Protein AF-0000000079754358 (afdb_homodimer)

Sequence (304 aa):
MTSKAKASPSFFKVLVPGFYSKLSMPPLFWKTFEHLLAESALLQIKSGETWSVKIERIGEQYFFTDGWPKFVKDHGLKMGEFLVFWLVLGKNNSTTIFEVAMYGTTGCDKDLNPSAPIHDPRHFLPQLVDQPNPEINRNPLTQPSKSAVQGNMTSKAKASPSFFKVLVPGFYSKLSMPPLFWKTFEHLLAESALLQIKSGETWSVKIERIGEQYFFTDGWPKFVKDHGLKMGEFLVFWLVLGKNNSTTIFEVAMYGTTGCDKDLNPSAPIHDPRHFLPQLVDQPNPEINRNPLTQPSKSAVQGN

Solvent-accessible surface area (backbone atoms only — not comparable to full-atom values): 17602 Å² total; per-residue (Å²): 127,78,70,67,68,73,74,57,59,40,37,51,46,68,36,47,95,67,44,65,62,34,41,75,52,43,64,68,53,44,74,59,44,49,91,61,50,42,63,38,33,35,44,25,38,84,88,63,56,70,44,60,25,32,49,43,75,59,87,92,40,42,24,37,30,58,45,36,39,54,52,37,58,77,65,65,67,53,80,61,21,36,37,37,38,29,45,54,72,51,87,62,68,73,58,25,33,29,42,42,47,54,25,33,82,67,27,29,42,56,79,67,53,76,84,49,73,72,66,54,62,77,68,54,27,65,74,68,64,70,60,67,67,70,70,69,70,66,66,72,70,73,68,74,77,72,77,72,73,72,73,126,128,76,68,69,69,70,74,57,59,42,36,53,46,70,34,47,94,68,44,66,62,33,40,74,54,43,64,67,53,46,73,60,42,49,88,61,51,43,64,37,32,33,44,24,39,84,89,64,55,72,44,60,25,31,48,44,76,59,88,92,39,40,26,37,30,59,45,36,38,56,52,38,59,76,65,63,66,52,79,60,19,37,38,37,38,28,44,54,72,51,85,63,68,74,58,24,34,28,42,43,50,52,24,32,81,66,28,28,44,55,81,68,53,75,83,49,74,74,66,55,64,74,71,55,28,66,74,67,65,70,61,67,68,70,70,70,69,68,64,72,69,72,69,75,72,74,72,73,73,70,75,124

Secondary structure (DSSP, 8-state):
---------EEEEE--TTTTT-EEPPHHHHHHHGGG--SEEEEE-TTS-EEEEEEEEETTEEEE-TTHHHHHHHHT--TT-EEEEEEE--S-TTSEEEEEEEE-TTSBBTT--TTS----TTTTS---------------------------/---------EEEEE--TTTTT-EEPPHHHHHHHGGG--SEEEEE-TTS-EEEEEEEEETTEEEE-TTHHHHHHHHT--TT-EEEEEEE--S-TTSEEEEEEEE-TTSBBTT--TTS----TTTSS---------------------------

Structure (mmCIF, N/CA/C/O backbone):
data_AF-0000000079754358-model_v1
#
loop_
_entity.id
_entity.type
_entity.pdbx_description
1 polymer 'TF-B3 domain-containing protein'
#
loop_
_atom_site.group_PDB
_atom_site.id
_atom_site.type_symbol
_atom_site.label_atom_id
_atom_site.label_alt_id
_atom_site.label_comp_id
_atom_site.label_asym_id
_atom_site.label_entity_id
_atom_site.label_seq_id
_atom_site.pdbx_PDB_ins_code
_atom_site.Cartn_x
_atom_site.Cartn_y
_atom_site.Cartn_z
_atom_site.occupancy
_atom_site.B_iso_or_equiv
_atom_site.auth_seq_id
_atom_site.auth_comp_id
_atom_site.auth_asym_id
_atom_site.auth_atom_id
_atom_site.pdbx_PDB_model_num
ATOM 1 N N . MET A 1 1 ? 22.781 13.32 -5.484 1 21.34 1 MET A N 1
ATOM 2 C CA . MET A 1 1 ? 21.953 12.57 -6.426 1 21.34 1 MET A CA 1
ATOM 3 C C . MET A 1 1 ? 21.188 11.461 -5.711 1 21.34 1 MET A C 1
ATOM 5 O O . MET A 1 1 ? 21.766 10.453 -5.312 1 21.34 1 MET A O 1
ATOM 9 N N . THR A 1 2 ? 20.484 11.758 -4.75 1 27.61 2 THR A N 1
ATOM 10 C CA . THR A 1 2 ? 19.766 10.812 -3.912 1 27.61 2 THR A CA 1
ATOM 11 C C . THR A 1 2 ? 19.047 9.766 -4.77 1 27.61 2 THR A C 1
ATOM 13 O O . THR A 1 2 ? 18.328 10.109 -5.711 1 27.61 2 THR A O 1
ATOM 16 N N . SER A 1 3 ? 19.828 8.781 -5.199 1 30.59 3 SER A N 1
ATOM 17 C CA . SER A 1 3 ? 19.375 7.695 -6.062 1 30.59 3 SER A CA 1
ATOM 18 C C . SER A 1 3 ? 17.875 7.453 -5.914 1 30.59 3 SER A C 1
ATOM 20 O O . SER A 1 3 ? 17.375 7.32 -4.797 1 30.59 3 SER A O 1
ATOM 22 N N . LYS A 1 4 ? 17.172 8.156 -6.66 1 36.38 4 LYS A N 1
ATOM 23 C CA . LYS A 1 4 ? 15.711 8.008 -6.723 1 36.38 4 LYS A CA 1
ATOM 24 C C . LYS A 1 4 ? 15.297 6.562 -6.473 1 36.38 4 LYS A C 1
ATOM 26 O O . LYS A 1 4 ? 15.594 5.68 -7.281 1 36.38 4 LYS A O 1
ATOM 31 N N . ALA A 1 5 ? 15.648 6.031 -5.449 1 38.72 5 ALA A N 1
ATOM 32 C CA . ALA A 1 5 ? 15.258 4.668 -5.109 1 38.72 5 ALA A CA 1
ATOM 33 C C . ALA A 1 5 ? 14 4.254 -5.867 1 38.72 5 ALA A C 1
ATOM 35 O O . ALA A 1 5 ? 12.961 4.902 -5.762 1 38.72 5 ALA A O 1
ATOM 36 N N . LYS A 1 6 ? 14.234 4.07 -7.168 1 48.62 6 LYS A N 1
ATOM 37 C CA . LYS A 1 6 ? 13.102 3.689 -8.008 1 48.62 6 LYS A CA 1
ATOM 38 C C . LYS A 1 6 ? 12.125 2.797 -7.238 1 48.62 6 LYS A C 1
ATOM 40 O O . LYS A 1 6 ? 12.547 1.884 -6.523 1 48.62 6 LYS A O 1
ATOM 45 N N . ALA A 1 7 ? 11 3.207 -7.016 1 61.94 7 ALA A N 1
ATOM 46 C CA . ALA A 1 7 ? 9.93 2.59 -6.25 1 61.94 7 ALA A CA 1
ATOM 47 C C . ALA A 1 7 ? 9.672 1.158 -6.715 1 61.94 7 ALA A C 1
ATOM 49 O O . ALA A 1 7 ? 9.648 0.886 -7.918 1 61.94 7 ALA A O 1
ATOM 50 N N . SER A 1 8 ? 9.914 0.109 -5.934 1 83 8 SER A N 1
ATOM 51 C CA . SER A 1 8 ? 9.672 -1.32 -6.098 1 83 8 SER A CA 1
ATOM 52 C C . SER A 1 8 ? 8.289 -1.581 -6.691 1 83 8 SER A C 1
ATOM 54 O O . SER A 1 8 ? 7.312 -0.935 -6.312 1 83 8 SER A O 1
ATOM 56 N N . PRO A 1 9 ? 8.336 -2.379 -7.863 1 91.88 9 PRO A N 1
ATOM 57 C CA . PRO A 1 9 ? 7.02 -2.77 -8.375 1 91.88 9 PRO A CA 1
ATOM 58 C C . PRO A 1 9 ? 6.09 -3.268 -7.27 1 91.88 9 PRO A C 1
ATOM 60 O O . PRO A 1 9 ? 6.531 -3.957 -6.348 1 91.88 9 PRO A O 1
ATOM 63 N N . SER A 1 10 ? 4.887 -2.82 -7.383 1 95.31 10 SER A N 1
ATOM 64 C CA . SER A 1 10 ? 3.938 -3.223 -6.352 1 95.31 10 SER A CA 1
ATOM 65 C C . SER A 1 10 ? 2.535 -3.389 -6.926 1 95.31 10 SER A C 1
ATOM 67 O O . SER A 1 10 ? 2.244 -2.896 -8.016 1 95.31 10 SER A O 1
ATOM 69 N N . PHE A 1 11 ? 1.745 -4.227 -6.254 1 97.38 11 PHE A N 1
ATOM 70 C CA . PHE A 1 11 ? 0.333 -4.387 -6.582 1 97.38 11 PHE A CA 1
ATOM 71 C C . PHE A 1 11 ? -0.499 -4.57 -5.32 1 97.38 11 PHE A C 1
ATOM 73 O O . PHE A 1 11 ? 0.048 -4.793 -4.238 1 97.38 11 PHE A O 1
ATOM 80 N N . PHE A 1 12 ? -1.756 -4.391 -5.469 1 96.94 12 PHE A N 1
ATOM 81 C CA . PHE A 1 12 ? -2.641 -4.633 -4.332 1 96.94 12 PHE A CA 1
ATOM 82 C C . PHE A 1 12 ? -3.67 -5.707 -4.668 1 96.94 12 PHE A C 1
ATOM 84 O O . PHE A 1 12 ? -3.932 -5.977 -5.844 1 96.94 12 PHE A O 1
ATOM 91 N N . LYS A 1 13 ? -4.203 -6.32 -3.607 1 97.06 13 LYS A N 1
ATOM 92 C CA . LYS A 1 13 ? -5.297 -7.281 -3.684 1 97.06 13 LYS A CA 1
ATOM 93 C C . LYS A 1 13 ? -6.312 -7.047 -2.566 1 97.06 13 LYS A C 1
ATOM 95 O O . LYS A 1 13 ? -5.934 -6.859 -1.407 1 97.06 13 LYS A O 1
ATOM 100 N N . VAL A 1 14 ? -7.535 -7.066 -3.006 1 95.62 14 VAL A N 1
ATOM 101 C CA . VAL A 1 14 ? -8.617 -7.195 -2.041 1 95.62 14 VAL A CA 1
ATOM 102 C C . VAL A 1 14 ? -9 -8.664 -1.879 1 95.62 14 VAL A C 1
ATOM 104 O O . VAL A 1 14 ? -9.164 -9.383 -2.869 1 95.62 14 VAL A O 1
ATOM 107 N N . LEU A 1 15 ? -9.109 -9.023 -0.681 1 97.38 15 LEU A N 1
ATOM 108 C CA . LEU A 1 15 ? -9.445 -10.422 -0.439 1 97.38 15 LEU A CA 1
ATOM 109 C C . LEU A 1 15 ? -10.93 -10.68 -0.708 1 97.38 15 LEU A C 1
ATOM 111 O O . LEU A 1 15 ? -11.789 -10.18 0.012 1 97.38 15 LEU A O 1
ATOM 115 N N . VAL A 1 16 ? -11.141 -11.453 -1.679 1 95.88 16 VAL A N 1
ATOM 116 C CA . VAL A 1 16 ? -12.492 -11.828 -2.1 1 95.88 16 VAL A CA 1
ATOM 117 C C . VAL A 1 16 ? -12.688 -13.336 -1.923 1 95.88 16 VAL A C 1
ATOM 119 O O . VAL A 1 16 ? -11.742 -14.062 -1.625 1 95.88 16 VAL A O 1
ATOM 122 N N . PRO A 1 17 ? -13.969 -13.789 -2.084 1 95.88 17 PRO A N 1
ATOM 123 C CA . PRO A 1 17 ? -14.188 -15.219 -1.884 1 95.88 17 PRO A CA 1
ATOM 124 C C . PRO A 1 17 ? -13.219 -16.078 -2.688 1 95.88 17 PRO A C 1
ATOM 126 O O . PRO A 1 17 ? -12.945 -15.789 -3.854 1 95.88 17 PRO A O 1
ATOM 129 N N . GLY A 1 18 ? -12.68 -17.078 -2.096 1 96.5 18 GLY A N 1
ATOM 130 C CA . GLY A 1 18 ? -11.719 -17.969 -2.721 1 96.5 18 GLY A CA 1
ATOM 131 C C . GLY A 1 18 ? -10.281 -17.688 -2.326 1 96.5 18 GLY A C 1
ATOM 132 O O . GLY A 1 18 ? -9.391 -18.5 -2.568 1 96.5 18 GLY A O 1
ATOM 133 N N . PHE A 1 19 ? -10.047 -16.625 -1.599 1 97.69 19 PHE A N 1
ATOM 134 C CA . PHE A 1 19 ? -8.695 -16.172 -1.305 1 97.69 19 PHE A CA 1
ATOM 135 C C . PHE A 1 19 ? -8.008 -17.141 -0.338 1 97.69 19 PHE A C 1
ATOM 137 O O . PHE A 1 19 ? -6.781 -17.125 -0.204 1 97.69 19 PHE A O 1
ATOM 144 N N . TYR A 1 20 ? -8.734 -17.969 0.36 1 98 20 TYR A N 1
ATOM 145 C CA . TYR A 1 20 ? -8.164 -18.812 1.403 1 98 20 TYR A CA 1
ATOM 146 C C . TYR A 1 20 ? -7.246 -19.875 0.809 1 98 20 TYR A C 1
ATOM 148 O O . TYR A 1 20 ? -6.305 -20.328 1.464 1 98 20 TYR A O 1
ATOM 156 N N . SER A 1 21 ? -7.523 -20.234 -0.388 1 98.06 21 SER A N 1
ATOM 157 C CA . SER A 1 21 ? -6.77 -21.328 -0.998 1 98.06 21 SER A CA 1
ATOM 158 C C . SER A 1 21 ? -5.637 -20.797 -1.872 1 98.06 21 SER A C 1
ATOM 160 O O . SER A 1 21 ? -4.578 -21.422 -1.973 1 98.06 21 SER A O 1
ATOM 162 N N . LYS A 1 22 ? -5.887 -19.734 -2.502 1 98.44 22 LYS A N 1
ATOM 163 C CA . LYS A 1 22 ? -4.914 -19.141 -3.41 1 98.44 22 LYS A CA 1
ATOM 164 C C . LYS A 1 22 ? -5.223 -17.672 -3.656 1 98.44 22 LYS A C 1
ATOM 166 O O . LYS A 1 22 ? -6.371 -17.234 -3.52 1 98.44 22 LYS A O 1
ATOM 171 N N . LEU A 1 23 ? -4.223 -16.922 -3.998 1 98.56 23 LEU A N 1
ATOM 172 C CA . LEU A 1 23 ? -4.395 -15.508 -4.316 1 98.56 23 LEU A CA 1
ATOM 173 C C . LEU A 1 23 ? -3.82 -15.188 -5.691 1 98.56 23 LEU A C 1
ATOM 175 O O . LEU A 1 23 ? -2.645 -15.453 -5.953 1 98.56 23 LEU A O 1
ATOM 179 N N . SER A 1 24 ? -4.633 -14.648 -6.52 1 97.38 24 SER A N 1
ATOM 180 C CA . SER A 1 24 ? -4.164 -14.289 -7.855 1 97.38 24 SER A CA 1
ATOM 181 C C . SER A 1 24 ? -3.328 -13.016 -7.82 1 97.38 24 SER A C 1
ATOM 183 O O . SER A 1 24 ? -3.557 -12.141 -6.988 1 97.38 24 SER A O 1
ATOM 185 N N . MET A 1 25 ? -2.406 -12.922 -8.711 1 96.56 25 MET A N 1
ATOM 186 C CA . MET A 1 25 ? -1.695 -11.672 -8.984 1 96.56 25 MET A CA 1
ATOM 187 C C . MET A 1 25 ? -2.332 -10.93 -10.156 1 96.56 25 MET A C 1
ATOM 189 O O . MET A 1 25 ? -2.848 -11.547 -11.086 1 96.56 25 MET A O 1
ATOM 193 N N . PRO A 1 26 ? -2.242 -9.617 -10.125 1 96.56 26 PRO A N 1
ATOM 194 C CA . PRO A 1 26 ? -2.783 -8.883 -11.273 1 96.56 26 PRO A CA 1
ATOM 195 C C . PRO A 1 26 ? -2.125 -9.281 -12.594 1 96.56 26 PRO A C 1
ATOM 197 O O . PRO A 1 26 ? -0.898 -9.391 -12.672 1 96.56 26 PRO A O 1
ATOM 200 N N . PRO A 1 27 ? -2.93 -9.461 -13.617 1 95.19 27 PRO A N 1
ATOM 201 C CA . PRO A 1 27 ? -2.371 -9.883 -14.906 1 95.19 27 PRO A CA 1
ATOM 202 C C . PRO A 1 27 ? -1.289 -8.93 -15.414 1 95.19 27 PRO A C 1
ATOM 204 O O . PRO A 1 27 ? -0.251 -9.383 -15.906 1 95.19 27 PRO A O 1
ATOM 207 N N . LEU A 1 28 ? -1.502 -7.664 -15.312 1 94.56 28 LEU A N 1
ATOM 208 C CA 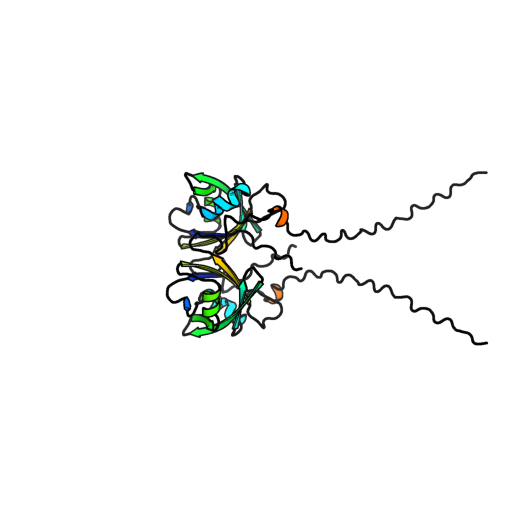. LEU A 1 28 ? -0.521 -6.699 -15.789 1 94.56 28 LEU A CA 1
ATOM 209 C C . LEU A 1 28 ? 0.801 -6.852 -15.047 1 94.56 28 LEU A C 1
ATOM 211 O O . LEU A 1 28 ? 1.873 -6.707 -15.641 1 94.56 28 LEU A O 1
ATOM 215 N N . PHE A 1 29 ? 0.752 -7.137 -13.82 1 94.94 29 PHE A N 1
ATOM 216 C CA . PHE A 1 29 ? 1.97 -7.289 -13.031 1 94.94 29 PHE A CA 1
ATOM 217 C C . PHE A 1 29 ? 2.783 -8.484 -13.523 1 94.94 29 PHE A C 1
ATOM 219 O O . PHE A 1 29 ? 3.984 -8.359 -13.773 1 94.94 29 PHE A O 1
ATOM 226 N N . TRP A 1 30 ? 2.082 -9.508 -13.602 1 91.88 30 TRP A N 1
ATOM 227 C CA . TRP A 1 30 ? 2.781 -10.719 -14.023 1 91.88 30 TRP A CA 1
ATOM 228 C C . TRP A 1 30 ? 3.354 -10.562 -15.43 1 91.88 30 TRP A C 1
ATOM 230 O O . TRP A 1 30 ? 4.516 -10.898 -15.672 1 91.88 30 TRP A O 1
ATOM 240 N N . LYS A 1 31 ? 2.562 -10.102 -16.281 1 91.62 31 LYS A N 1
ATOM 241 C CA . LYS A 1 31 ? 3.023 -9.945 -17.656 1 91.62 31 LYS A CA 1
ATOM 242 C C . LYS A 1 31 ? 4.258 -9.047 -17.719 1 91.62 31 LYS A C 1
ATOM 244 O O . LYS A 1 31 ? 5.156 -9.281 -18.531 1 91.62 31 LYS A O 1
ATOM 249 N N . THR A 1 32 ? 4.32 -8.125 -16.891 1 91.06 32 THR A N 1
ATOM 250 C CA . THR A 1 32 ? 5.402 -7.148 -16.922 1 91.06 32 THR A CA 1
ATOM 251 C C . THR A 1 32 ? 6.648 -7.699 -16.234 1 91.06 32 THR A C 1
ATOM 253 O O . THR A 1 32 ? 7.77 -7.457 -16.688 1 91.06 32 THR A O 1
ATOM 256 N N . PHE A 1 33 ? 6.465 -8.484 -15.172 1 90.25 33 PHE A N 1
ATOM 257 C CA . PHE A 1 33 ? 7.617 -8.758 -14.32 1 90.25 33 PHE A CA 1
ATOM 258 C C . PHE A 1 33 ? 7.887 -10.258 -14.242 1 90.25 33 PHE A C 1
ATOM 260 O O . PHE A 1 33 ? 8.719 -10.695 -13.445 1 90.25 33 PHE A O 1
ATOM 267 N N . GLU A 1 34 ? 7.152 -11.047 -15.023 1 88.69 34 GLU A N 1
ATOM 268 C CA . GLU A 1 34 ? 7.297 -12.5 -14.969 1 88.69 34 GLU A CA 1
ATOM 269 C C . GLU A 1 34 ? 8.758 -12.914 -15.133 1 88.69 34 GLU A C 1
ATOM 271 O O . GLU A 1 34 ? 9.188 -13.914 -14.555 1 88.69 34 GLU A O 1
ATOM 276 N N . HIS A 1 35 ? 9.547 -12.18 -15.828 1 85.88 35 HIS A N 1
ATOM 277 C CA . HIS A 1 35 ? 10.945 -12.508 -16.094 1 85.88 35 HIS A CA 1
ATOM 278 C C . HIS A 1 35 ? 11.797 -12.328 -14.844 1 85.88 35 HIS A C 1
ATOM 280 O O . HIS A 1 35 ? 12.922 -12.844 -14.773 1 85.88 35 HIS A O 1
ATOM 286 N N . LEU A 1 36 ? 11.297 -11.641 -13.875 1 84.38 36 LEU A N 1
ATOM 287 C CA . LEU A 1 36 ? 12.016 -11.391 -12.633 1 84.38 36 LEU A CA 1
ATOM 288 C C . LEU A 1 36 ? 11.609 -12.383 -11.555 1 84.38 36 LEU A C 1
ATOM 290 O O . LEU A 1 36 ? 12.227 -12.445 -10.492 1 84.38 36 LEU A O 1
ATOM 294 N N . LEU A 1 37 ? 10.594 -13.164 -11.836 1 88.19 37 LEU A N 1
ATOM 295 C CA . LEU A 1 37 ? 9.992 -13.953 -10.773 1 88.19 37 LEU A CA 1
ATOM 296 C C . LEU A 1 37 ? 10.445 -15.406 -10.844 1 88.19 37 LEU A C 1
ATOM 298 O O . LEU A 1 37 ? 10.578 -15.961 -11.938 1 88.19 37 LEU A O 1
ATOM 302 N N . ALA A 1 38 ? 10.68 -15.961 -9.688 1 91.31 38 ALA A N 1
ATOM 303 C CA . ALA A 1 38 ? 10.938 -17.391 -9.539 1 91.31 38 ALA A CA 1
ATOM 304 C C . ALA A 1 38 ? 9.641 -18.172 -9.383 1 91.31 38 ALA A C 1
ATOM 306 O O . ALA A 1 38 ? 8.547 -17.594 -9.445 1 91.31 38 ALA A O 1
ATOM 307 N N . GLU A 1 39 ? 9.844 -19.484 -9.234 1 92.88 39 GLU A N 1
ATOM 308 C CA . GLU A 1 39 ? 8.68 -20.359 -9.094 1 92.88 39 GLU A CA 1
ATOM 309 C C . GLU A 1 39 ? 8.109 -20.297 -7.68 1 92.88 39 GLU A C 1
ATOM 311 O O . GLU A 1 39 ? 7.043 -20.859 -7.41 1 92.88 39 GLU A O 1
ATOM 316 N N . SER A 1 40 ? 8.875 -19.719 -6.859 1 95.06 40 SER A N 1
ATOM 317 C CA . SER A 1 40 ? 8.445 -19.484 -5.484 1 95.06 40 SER A CA 1
ATOM 318 C C . SER A 1 40 ? 8.812 -18.094 -5.008 1 95.06 40 SER A C 1
ATOM 320 O O . SER A 1 40 ? 9.633 -17.406 -5.637 1 95.06 40 SER A O 1
ATOM 322 N N . ALA A 1 41 ? 8.094 -17.766 -3.934 1 96.19 41 ALA A N 1
ATOM 323 C CA . ALA A 1 41 ? 8.375 -16.453 -3.348 1 96.19 41 ALA A CA 1
ATOM 324 C C . ALA A 1 41 ? 8.32 -16.516 -1.823 1 96.19 41 ALA A C 1
ATOM 326 O O . ALA A 1 41 ? 7.691 -17.406 -1.252 1 96.19 41 ALA A O 1
ATOM 327 N N . LEU A 1 42 ? 9.047 -15.602 -1.254 1 97.12 42 LEU A N 1
ATOM 328 C CA . LEU A 1 42 ? 8.906 -15.32 0.171 1 97.12 42 LEU A CA 1
ATOM 329 C C . LEU A 1 42 ? 8.039 -14.086 0.397 1 97.12 42 LEU A C 1
ATOM 331 O O . LEU A 1 42 ? 8.32 -13.016 -0.146 1 97.12 42 LEU A O 1
ATOM 335 N N . LEU A 1 43 ? 6.926 -14.305 1.134 1 97.94 43 LEU A N 1
ATOM 336 C CA . LEU A 1 43 ? 6.148 -13.172 1.63 1 97.94 43 LEU A CA 1
ATOM 337 C C . LEU A 1 43 ? 6.711 -12.664 2.953 1 97.94 43 LEU A C 1
ATOM 339 O O . LEU A 1 43 ? 6.734 -13.398 3.943 1 97.94 43 LEU A O 1
ATOM 343 N N . GLN A 1 44 ? 7.141 -11.461 2.932 1 96.56 44 GLN A N 1
ATOM 344 C CA . GLN A 1 44 ? 7.766 -10.875 4.109 1 96.56 44 GLN A CA 1
ATOM 345 C C . GLN A 1 44 ? 6.887 -9.781 4.707 1 96.56 44 GLN A C 1
ATOM 347 O O . GLN A 1 44 ? 6.398 -8.906 3.988 1 96.56 44 GLN A O 1
ATOM 352 N N . ILE A 1 45 ? 6.672 -9.852 6.016 1 95.19 45 ILE A N 1
ATOM 353 C CA . ILE A 1 45 ? 5.891 -8.812 6.68 1 95.19 45 ILE A CA 1
ATOM 354 C C . ILE A 1 45 ? 6.832 -7.836 7.383 1 95.19 45 ILE A C 1
ATOM 356 O O . ILE A 1 45 ? 8.055 -8.008 7.355 1 95.19 45 ILE A O 1
ATOM 360 N N . LYS A 1 46 ? 6.27 -6.832 7.941 1 87.94 46 LYS A N 1
ATOM 361 C CA . LYS A 1 46 ? 7.023 -5.727 8.531 1 87.94 46 LYS A CA 1
ATOM 362 C C . LYS A 1 46 ? 7.988 -6.227 9.602 1 87.94 46 LYS A C 1
ATOM 364 O O . LYS A 1 46 ? 9.094 -5.695 9.742 1 87.94 46 LYS A O 1
ATOM 369 N N . SER A 1 47 ? 7.598 -7.164 10.375 1 86.81 47 SER A N 1
ATOM 370 C CA . SER A 1 47 ? 8.43 -7.691 11.453 1 86.81 47 SER A CA 1
ATOM 371 C C . SER A 1 47 ? 9.656 -8.406 10.898 1 86.81 47 SER A C 1
ATOM 373 O O . SER A 1 47 ? 10.609 -8.672 11.633 1 86.81 47 SER A O 1
ATOM 375 N N . GLY A 1 48 ? 9.633 -8.75 9.688 1 91.06 48 GLY A N 1
ATOM 376 C CA . GLY A 1 48 ? 10.75 -9.445 9.07 1 91.06 48 GLY A CA 1
ATOM 377 C C . GLY A 1 48 ? 10.492 -10.93 8.883 1 91.06 48 GLY A C 1
ATOM 378 O O . GLY A 1 48 ? 11.219 -11.602 8.148 1 91.06 48 GLY A O 1
ATOM 379 N N . GLU A 1 49 ? 9.43 -11.445 9.562 1 96.12 49 GLU A N 1
ATOM 380 C CA . GLU A 1 49 ? 9.078 -12.844 9.359 1 96.12 49 GLU A CA 1
ATOM 381 C C . GLU A 1 49 ? 8.688 -13.109 7.91 1 96.12 49 GLU A C 1
ATOM 383 O O . GLU A 1 49 ? 8.133 -12.234 7.238 1 96.12 49 GLU A O 1
ATOM 388 N N . THR A 1 50 ? 8.961 -14.375 7.48 1 97.19 50 THR A N 1
ATOM 389 C CA . THR A 1 50 ? 8.695 -14.711 6.086 1 97.19 50 THR A CA 1
ATOM 390 C C . THR A 1 50 ? 7.879 -15.992 5.977 1 97.19 50 THR A C 1
ATOM 392 O O . THR A 1 50 ? 7.926 -16.844 6.867 1 97.19 50 THR A O 1
ATOM 395 N N . TRP A 1 51 ? 7.113 -16.125 4.914 1 98.44 51 TRP A N 1
ATOM 396 C CA . TRP A 1 51 ? 6.359 -17.297 4.488 1 98.44 51 TRP A CA 1
ATOM 397 C C . TRP A 1 51 ? 6.695 -17.672 3.049 1 98.44 51 TRP A C 1
ATOM 399 O O . TRP A 1 51 ? 6.672 -16.812 2.156 1 98.44 51 TRP A O 1
ATOM 409 N N . SER A 1 52 ? 6.977 -18.891 2.848 1 98 52 SER A N 1
ATOM 410 C CA . SER A 1 52 ? 7.227 -19.359 1.49 1 98 52 SER A CA 1
ATOM 411 C C . SER A 1 52 ? 5.93 -19.734 0.787 1 98 52 SER A C 1
ATOM 413 O O . SER A 1 52 ? 5.094 -20.453 1.351 1 98 52 SER A O 1
ATOM 415 N N . VAL A 1 53 ? 5.809 -19.281 -0.439 1 98.38 53 VAL A N 1
ATOM 416 C CA . VAL A 1 53 ? 4.652 -19.641 -1.254 1 98.38 53 VAL A CA 1
ATOM 417 C C . VAL A 1 53 ? 5.113 -20.078 -2.641 1 98.38 53 VAL A C 1
ATOM 419 O O . VAL A 1 53 ? 6.16 -19.641 -3.121 1 98.38 53 VAL A O 1
ATOM 422 N N . LYS A 1 54 ? 4.328 -20.906 -3.229 1 97.56 54 LYS A N 1
ATOM 423 C CA . LYS A 1 54 ? 4.543 -21.25 -4.633 1 97.56 54 LYS A CA 1
ATOM 424 C C . LYS A 1 54 ? 3.83 -20.25 -5.551 1 97.56 54 LYS A C 1
ATOM 426 O O . LYS A 1 54 ? 2.746 -19.766 -5.223 1 97.56 54 LYS A O 1
ATOM 431 N N . ILE A 1 55 ? 4.441 -19.953 -6.645 1 96.69 55 ILE A N 1
ATOM 432 C CA . ILE A 1 55 ? 3.816 -19.203 -7.723 1 96.69 55 ILE A CA 1
ATOM 433 C C . ILE A 1 55 ? 3.467 -20.141 -8.875 1 96.69 55 ILE A C 1
ATOM 435 O O . ILE A 1 55 ? 4.355 -20.719 -9.508 1 96.69 55 ILE A O 1
ATOM 439 N N . GLU A 1 56 ? 2.176 -20.219 -9.117 1 95.62 56 GLU A N 1
ATOM 440 C CA . GLU A 1 56 ? 1.714 -21.188 -10.117 1 95.62 56 GLU A CA 1
ATOM 441 C C . GLU A 1 56 ? 0.795 -20.516 -11.141 1 95.62 56 GLU A C 1
ATOM 443 O O . GLU A 1 56 ? -0.056 -19.703 -10.781 1 95.62 56 GLU A O 1
ATOM 448 N N . ARG A 1 57 ? 1.032 -21.031 -12.297 1 93.81 57 ARG A N 1
ATOM 449 C CA . ARG A 1 57 ? 0.128 -20.594 -13.359 1 93.81 57 ARG A CA 1
ATOM 450 C C . ARG A 1 57 ? -1.066 -21.531 -13.477 1 93.81 57 ARG A C 1
ATOM 452 O O . ARG A 1 57 ? -0.897 -22.75 -13.609 1 93.81 57 ARG A O 1
ATOM 459 N N . ILE A 1 58 ? -2.178 -21.016 -13.391 1 93.69 58 ILE A N 1
ATOM 460 C CA . ILE A 1 58 ? -3.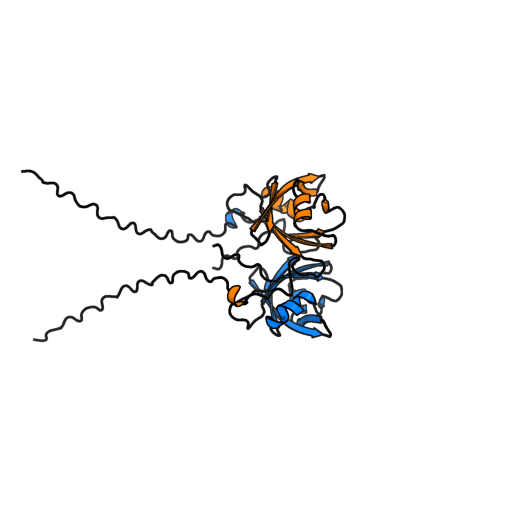426 -21.734 -13.625 1 93.69 58 ILE A CA 1
ATOM 461 C C . ILE A 1 58 ? -4.23 -21.016 -14.711 1 93.69 58 ILE A C 1
ATOM 463 O O . ILE A 1 58 ? -4.82 -19.969 -14.461 1 93.69 58 ILE A O 1
ATOM 467 N N . GLY A 1 59 ? -4.246 -21.578 -15.898 1 92.75 59 GLY A N 1
ATOM 468 C CA . GLY A 1 59 ? -4.789 -20.859 -17.031 1 92.75 59 GLY A CA 1
ATOM 469 C C . GLY A 1 59 ? -3.945 -19.656 -17.422 1 92.75 59 GLY A C 1
ATOM 470 O O . GLY A 1 59 ? -2.744 -19.797 -17.672 1 92.75 59 GLY A O 1
ATOM 471 N N . GLU A 1 60 ? -4.547 -18.516 -17.453 1 91.19 60 GLU A N 1
ATOM 472 C CA . GLU A 1 60 ? -3.84 -17.312 -17.859 1 91.19 60 GLU A CA 1
ATOM 473 C C . GLU A 1 60 ? -3.426 -16.484 -16.656 1 91.19 60 GLU A C 1
ATOM 475 O O . GLU A 1 60 ? -2.879 -15.383 -16.812 1 91.19 60 GLU A O 1
ATOM 480 N N . GLN A 1 61 ? -3.721 -17.094 -15.531 1 94.31 61 GLN A N 1
ATOM 481 C CA . GLN A 1 61 ? -3.469 -16.312 -14.328 1 94.31 61 GLN A CA 1
ATOM 482 C C . GLN A 1 61 ? -2.4 -16.969 -13.453 1 94.31 61 GLN A C 1
ATOM 484 O O . GLN A 1 61 ? -2.174 -18.172 -13.547 1 94.31 61 GLN A O 1
ATOM 489 N N . TYR A 1 62 ? -1.764 -16.109 -12.711 1 95.94 62 TYR A N 1
ATOM 490 C CA . TYR A 1 62 ? -0.783 -16.594 -11.742 1 95.94 62 TYR A CA 1
ATOM 491 C C . TYR A 1 62 ? -1.278 -16.391 -10.312 1 95.94 62 TYR A C 1
ATOM 493 O O . TYR A 1 62 ? -1.909 -15.383 -10.008 1 95.94 62 TYR A O 1
ATOM 501 N N . PHE A 1 63 ? -0.929 -17.406 -9.445 1 97.81 63 PHE A N 1
ATOM 502 C CA . PHE A 1 63 ? -1.424 -17.422 -8.07 1 97.81 63 PHE A CA 1
ATOM 503 C C . PHE A 1 63 ? -0.293 -17.703 -7.09 1 97.81 63 PHE A C 1
ATOM 505 O O . PHE A 1 63 ? 0.63 -18.453 -7.398 1 97.81 63 PHE A O 1
ATOM 512 N N . PHE A 1 64 ? -0.424 -17.062 -5.969 1 98.25 64 PHE A N 1
ATOM 513 C CA . PHE A 1 64 ? 0.185 -17.688 -4.797 1 98.25 64 PHE A CA 1
ATOM 514 C C . PHE A 1 64 ? -0.622 -18.891 -4.34 1 98.25 64 PHE A C 1
ATOM 516 O O . PHE A 1 64 ? -1.822 -18.781 -4.082 1 98.25 64 PHE A O 1
ATOM 523 N N . THR A 1 65 ? -0.033 -20 -4.219 1 97.62 65 THR A N 1
ATOM 524 C CA . THR A 1 65 ? -0.765 -21.203 -3.852 1 97.62 65 THR A CA 1
ATOM 525 C C . THR A 1 65 ? -0.151 -21.859 -2.615 1 97.62 65 THR A C 1
ATOM 527 O O . THR A 1 65 ? -0.378 -21.406 -1.491 1 97.62 65 THR A O 1
ATOM 530 N N . ASP A 1 66 ? 0.789 -22.859 -2.803 1 97.81 66 ASP A N 1
ATOM 531 C CA . ASP A 1 66 ? 1.392 -23.578 -1.677 1 97.81 66 ASP A CA 1
ATOM 532 C C . ASP A 1 66 ? 2.033 -22.594 -0.696 1 97.81 66 ASP A C 1
ATOM 534 O O . ASP A 1 66 ? 2.893 -21.797 -1.078 1 97.81 66 ASP A O 1
ATOM 538 N N . GLY A 1 67 ? 1.588 -22.688 0.528 1 98.62 67 GLY A N 1
ATOM 539 C CA . GLY A 1 67 ? 2.088 -21.781 1.549 1 98.62 67 GLY A CA 1
ATOM 540 C C . GLY A 1 67 ? 1.157 -20.625 1.815 1 98.62 67 GLY A C 1
ATOM 541 O O . GLY A 1 67 ? 1.137 -20.078 2.922 1 98.62 67 GLY A O 1
ATOM 542 N N . TRP A 1 68 ? 0.333 -20.234 0.877 1 98.69 68 TRP A N 1
ATOM 543 C CA . TRP A 1 68 ? -0.589 -19.109 1.011 1 98.69 68 TRP A CA 1
ATOM 544 C C . TRP A 1 68 ? -1.632 -19.391 2.088 1 98.69 68 TRP A C 1
ATOM 546 O O . TRP A 1 68 ? -1.861 -18.547 2.969 1 98.69 68 TRP A O 1
ATOM 556 N N . PRO A 1 69 ? -2.178 -20.625 2.154 1 98.81 69 PRO A N 1
ATOM 557 C CA . PRO A 1 69 ? -3.152 -20.859 3.221 1 98.81 69 PRO A CA 1
ATOM 558 C C . PRO A 1 69 ? -2.555 -20.703 4.617 1 98.81 69 PRO A C 1
ATOM 560 O O . PRO A 1 69 ? -3.23 -20.219 5.527 1 98.81 69 PRO A O 1
ATOM 563 N N . LYS A 1 70 ? -1.316 -21.094 4.742 1 98.81 70 LYS A N 1
ATOM 564 C CA . LYS A 1 70 ? -0.66 -20.891 6.031 1 98.81 70 LYS A CA 1
ATOM 565 C C . LYS A 1 70 ? -0.502 -19.406 6.344 1 98.81 70 LYS A C 1
ATOM 567 O O . LYS A 1 70 ? -0.707 -18.984 7.484 1 98.81 70 LYS A O 1
ATOM 572 N N . PHE A 1 71 ? -0.106 -18.672 5.375 1 98.62 71 PHE A N 1
ATOM 573 C CA . PHE A 1 71 ? 0.004 -17.219 5.551 1 98.62 71 PHE A CA 1
ATOM 574 C C . PHE A 1 71 ? -1.331 -16.625 5.98 1 98.62 71 PHE A C 1
ATOM 576 O O . PHE A 1 71 ? -1.388 -15.828 6.918 1 98.62 71 PHE A O 1
ATOM 583 N N . VAL A 1 72 ? -2.393 -17.031 5.316 1 98.69 72 VAL A N 1
ATOM 584 C CA . VAL A 1 72 ? -3.746 -16.578 5.613 1 98.69 72 VAL A CA 1
ATOM 585 C C . VAL A 1 72 ? -4.102 -16.922 7.059 1 98.69 72 VAL A C 1
ATOM 587 O O . VAL A 1 72 ? -4.566 -16.062 7.812 1 98.69 72 VAL A O 1
ATOM 590 N N . LYS A 1 73 ? -3.84 -18.125 7.395 1 98.56 73 LYS A N 1
ATOM 591 C CA . LYS A 1 73 ? -4.184 -18.594 8.727 1 98.56 73 LYS A CA 1
ATOM 592 C C . LYS A 1 73 ? -3.357 -17.891 9.797 1 98.56 73 LYS A C 1
ATOM 594 O O . LYS A 1 73 ? -3.904 -17.406 10.789 1 98.56 73 LYS A O 1
ATOM 599 N N . ASP A 1 74 ? -2.08 -17.812 9.578 1 98.31 74 ASP A N 1
ATOM 600 C CA . ASP A 1 74 ? -1.178 -17.234 10.578 1 98.31 74 ASP A CA 1
ATOM 601 C C . ASP A 1 74 ? -1.501 -15.773 10.844 1 98.31 74 ASP A C 1
ATOM 603 O O . ASP A 1 74 ? -1.319 -15.281 11.953 1 98.31 74 ASP A O 1
ATOM 607 N N . HIS A 1 75 ? -2.027 -15.133 9.844 1 97.81 75 HIS A N 1
ATOM 608 C CA . HIS A 1 75 ? -2.285 -13.703 10 1 97.81 75 HIS A CA 1
ATOM 609 C C . HIS A 1 75 ? -3.775 -13.43 10.172 1 97.81 75 HIS A C 1
ATOM 611 O O . HIS A 1 75 ? -4.191 -12.273 10.266 1 97.81 75 HIS A O 1
ATOM 617 N N . GLY A 1 76 ? -4.551 -14.438 10.219 1 97.94 76 GLY A N 1
ATOM 618 C CA . GLY A 1 76 ? -5.984 -14.273 10.398 1 97.94 76 GLY A CA 1
ATOM 619 C C . GLY A 1 76 ? -6.621 -13.383 9.359 1 97.94 76 GLY A C 1
ATOM 620 O O . GLY A 1 76 ? -7.418 -12.5 9.695 1 97.94 76 GLY A O 1
ATOM 621 N N . LEU A 1 77 ? -6.266 -13.547 8.102 1 98.06 77 LEU A N 1
ATOM 622 C CA . LEU A 1 77 ? -6.789 -12.711 7.035 1 98.06 77 LEU A CA 1
ATOM 623 C C . LEU A 1 77 ? -8.273 -12.977 6.809 1 98.06 77 LEU A C 1
ATOM 625 O O . LEU A 1 77 ? -8.719 -14.125 6.875 1 98.06 77 LEU A O 1
ATOM 629 N N . LYS A 1 78 ? -8.992 -11.93 6.535 1 97.5 78 LYS A N 1
ATOM 630 C CA . LYS A 1 78 ? -10.438 -12.008 6.367 1 97.5 78 LYS A CA 1
ATOM 631 C C . LYS A 1 78 ? -10.875 -11.367 5.051 1 97.5 78 LYS A C 1
ATOM 633 O O . LYS A 1 78 ? -10.156 -10.539 4.488 1 97.5 78 LYS A O 1
ATOM 638 N N . MET A 1 79 ? -12.102 -11.797 4.645 1 96.31 79 MET A N 1
ATOM 639 C CA . MET A 1 79 ? -12.719 -11.211 3.457 1 96.31 79 MET A CA 1
ATOM 640 C C . MET A 1 79 ? -12.781 -9.695 3.572 1 96.31 79 MET A C 1
ATOM 642 O O . MET A 1 79 ? -13.117 -9.164 4.633 1 96.31 79 MET A O 1
ATOM 646 N N . GLY A 1 80 ? -12.414 -9.016 2.471 1 95.38 80 GLY A N 1
ATOM 647 C CA . GLY A 1 80 ? -12.516 -7.562 2.43 1 95.38 80 GLY A CA 1
ATOM 648 C C . GLY A 1 80 ? -11.25 -6.863 2.875 1 95.38 80 GLY A C 1
ATOM 649 O O . GLY A 1 80 ? -11.086 -5.66 2.65 1 95.38 80 GLY A O 1
ATOM 650 N N . GLU A 1 81 ? -10.375 -7.598 3.535 1 96.62 81 GLU A N 1
ATOM 651 C CA . GLU A 1 81 ? -9.086 -7.008 3.879 1 96.62 81 GLU A CA 1
ATOM 652 C C . GLU A 1 81 ? -8.227 -6.797 2.637 1 96.62 81 GLU A C 1
ATOM 654 O O . GLU A 1 81 ? -8.523 -7.336 1.569 1 96.62 81 GLU A O 1
ATOM 659 N N . PHE A 1 82 ? -7.23 -5.973 2.861 1 95.62 82 PHE A N 1
ATOM 660 C CA . PHE A 1 82 ? -6.48 -5.441 1.729 1 95.62 82 PHE A CA 1
ATOM 661 C C . PHE A 1 82 ? -4.98 -5.637 1.931 1 95.62 82 PHE A C 1
ATOM 663 O O . PHE A 1 82 ? -4.449 -5.316 2.996 1 95.62 82 PHE A O 1
ATOM 670 N N . LEU A 1 83 ? -4.348 -6.211 0.853 1 98.12 83 LEU A N 1
ATOM 671 C CA . LEU A 1 83 ? -2.904 -6.41 0.947 1 98.12 83 LEU A CA 1
ATOM 672 C C . LEU A 1 83 ? -2.178 -5.664 -0.164 1 98.12 83 LEU A C 1
ATOM 674 O O . LEU A 1 83 ? -2.682 -5.562 -1.285 1 98.12 83 LEU A O 1
ATOM 678 N N . VAL A 1 84 ? -1.038 -5.105 0.123 1 97.69 84 VAL A N 1
ATOM 679 C CA . VAL A 1 84 ? -0.113 -4.566 -0.869 1 97.69 84 VAL A CA 1
ATOM 680 C C . VAL A 1 84 ? 1.159 -5.41 -0.901 1 97.69 84 VAL A C 1
ATOM 682 O O . VAL A 1 84 ? 1.709 -5.758 0.147 1 97.69 84 VAL A O 1
ATOM 685 N N . PHE A 1 85 ? 1.581 -5.719 -2.086 1 97.12 85 PHE A N 1
ATOM 686 C CA . PHE A 1 85 ? 2.783 -6.508 -2.32 1 97.12 85 PHE A CA 1
ATOM 687 C C . PHE A 1 85 ? 3.83 -5.691 -3.07 1 97.12 85 PHE A C 1
ATOM 689 O O . PHE A 1 85 ? 3.562 -5.176 -4.156 1 97.12 85 PHE A O 1
ATOM 696 N N . TRP A 1 86 ? 4.945 -5.562 -2.471 1 95 86 TRP A N 1
ATOM 697 C CA . TRP A 1 86 ? 6.082 -4.93 -3.131 1 95 86 TRP A CA 1
ATOM 698 C C . TRP A 1 86 ? 7.141 -5.965 -3.504 1 95 86 TRP A C 1
ATOM 700 O O . TRP A 1 86 ? 7.645 -6.688 -2.639 1 95 86 TRP A O 1
ATOM 710 N N . LEU A 1 87 ? 7.41 -6.023 -4.777 1 93.81 87 LEU A N 1
ATOM 711 C CA . LEU A 1 87 ? 8.523 -6.859 -5.215 1 93.81 87 LEU A CA 1
ATOM 712 C C . LEU A 1 87 ? 9.859 -6.27 -4.758 1 93.81 87 LEU A C 1
ATOM 714 O O . LEU A 1 87 ? 10.148 -5.105 -5.035 1 93.81 87 LEU A O 1
ATOM 718 N N . VAL A 1 88 ? 10.594 -7.09 -3.992 1 88.44 88 VAL A N 1
ATOM 719 C CA . VAL A 1 88 ? 11.922 -6.664 -3.551 1 88.44 88 VAL A CA 1
ATOM 720 C C . VAL A 1 88 ? 12.961 -7.031 -4.605 1 88.44 88 VAL A C 1
ATOM 722 O O . VAL A 1 88 ? 13.18 -8.211 -4.883 1 88.44 88 VAL A O 1
ATOM 725 N N . LEU A 1 89 ? 13.461 -6.02 -5.176 1 74.88 89 LEU A N 1
ATOM 726 C CA . LEU A 1 89 ? 14.469 -6.266 -6.207 1 74.88 89 LEU A CA 1
ATOM 727 C C . LEU A 1 89 ? 15.867 -6.297 -5.605 1 74.88 89 LEU A C 1
ATOM 729 O O . LEU A 1 89 ? 16.234 -5.402 -4.84 1 74.88 89 LEU A O 1
ATOM 733 N N . GLY A 1 90 ? 16.453 -7.473 -5.41 1 65.56 90 GLY A N 1
ATOM 734 C CA . GLY A 1 90 ? 17.828 -7.609 -4.973 1 65.56 90 GLY A CA 1
ATOM 735 C C . GLY A 1 90 ? 18.766 -8.047 -6.086 1 65.56 90 GLY A C 1
ATOM 736 O O . GLY A 1 90 ? 18.344 -8.203 -7.234 1 65.56 90 GLY A O 1
ATOM 737 N N . LYS A 1 91 ? 20.047 -7.945 -5.629 1 57.88 91 LYS A N 1
ATOM 738 C CA . LYS A 1 91 ? 21.141 -8.25 -6.555 1 57.88 91 LYS A CA 1
ATOM 739 C C . LYS A 1 91 ? 21.031 -9.688 -7.062 1 57.88 91 LYS A C 1
ATOM 741 O O . LYS A 1 91 ? 21.391 -9.969 -8.211 1 57.88 91 LYS A O 1
ATOM 746 N N . ASN A 1 92 ? 20.578 -10.531 -6.227 1 57.22 92 ASN A N 1
ATOM 747 C CA . ASN A 1 92 ? 20.531 -11.922 -6.672 1 57.22 92 ASN A CA 1
ATOM 748 C C . ASN A 1 92 ? 19.109 -12.352 -7.004 1 57.22 92 ASN A C 1
ATOM 750 O O . ASN A 1 92 ? 18.203 -12.195 -6.184 1 57.22 92 ASN A O 1
ATOM 754 N N . ASN A 1 93 ? 18.656 -12.414 -8.242 1 59.09 93 ASN A N 1
ATOM 755 C CA . ASN A 1 93 ? 17.359 -12.75 -8.789 1 59.09 93 ASN A CA 1
ATOM 756 C C . ASN A 1 93 ? 16.938 -14.172 -8.414 1 59.09 93 ASN A C 1
ATOM 758 O O . ASN A 1 93 ? 16.031 -14.742 -9.031 1 59.09 93 ASN A O 1
ATOM 762 N N . SER A 1 94 ? 17.547 -14.688 -7.438 1 71.75 94 SER A N 1
ATOM 763 C CA . SER A 1 94 ? 17.25 -16.109 -7.305 1 71.75 94 SER A CA 1
ATOM 764 C C . SER A 1 94 ? 15.984 -16.328 -6.484 1 71.75 94 SER A C 1
ATOM 766 O O . SER A 1 94 ? 15.297 -17.344 -6.66 1 71.75 94 SER A O 1
ATOM 768 N N . THR A 1 95 ? 15.68 -15.406 -5.699 1 82.81 95 THR A N 1
ATOM 769 C CA . THR A 1 95 ? 14.492 -15.586 -4.879 1 82.81 95 THR A CA 1
ATOM 770 C C . THR A 1 95 ? 13.547 -14.391 -5.012 1 82.81 95 THR A C 1
ATOM 772 O O . THR A 1 95 ? 13.969 -13.25 -4.855 1 82.81 95 THR A O 1
ATOM 775 N N . THR A 1 96 ? 12.445 -14.766 -5.383 1 92.88 96 THR A N 1
ATOM 776 C CA . THR A 1 96 ? 11.43 -13.719 -5.426 1 92.88 96 THR A CA 1
ATOM 777 C C . THR A 1 96 ? 10.953 -13.367 -4.02 1 92.88 96 THR A C 1
ATOM 779 O O . THR A 1 96 ? 10.586 -14.258 -3.248 1 92.88 96 THR A O 1
ATOM 782 N N . ILE A 1 97 ? 11.07 -12.141 -3.637 1 94.12 97 ILE A N 1
ATOM 783 C CA . ILE A 1 97 ? 10.586 -11.695 -2.334 1 94.12 97 ILE A CA 1
ATOM 784 C C . ILE A 1 97 ? 9.555 -10.586 -2.52 1 94.12 97 ILE A C 1
ATOM 786 O O . ILE A 1 97 ? 9.789 -9.633 -3.268 1 94.12 97 ILE A O 1
ATOM 790 N N . PHE A 1 98 ? 8.406 -10.758 -1.838 1 95.94 98 PHE A N 1
ATOM 791 C CA . PHE A 1 98 ? 7.426 -9.68 -1.724 1 95.94 98 PHE A CA 1
ATOM 792 C C . PHE A 1 98 ? 7.344 -9.172 -0.289 1 95.94 98 PHE A C 1
ATOM 794 O O . PHE A 1 98 ? 7.121 -9.953 0.638 1 95.94 98 PHE A O 1
ATOM 801 N N . GLU A 1 99 ? 7.547 -7.91 -0.106 1 95.44 99 GLU A N 1
ATOM 802 C CA . GLU A 1 99 ? 7.098 -7.293 1.14 1 95.44 99 GLU A CA 1
ATOM 803 C C . GLU A 1 99 ? 5.59 -7.07 1.134 1 95.44 99 GLU A C 1
ATOM 805 O O . GLU A 1 99 ? 5.035 -6.555 0.159 1 95.44 99 GLU A O 1
ATOM 810 N N . VAL A 1 100 ? 4.977 -7.461 2.279 1 97.56 100 VAL A N 1
ATOM 811 C CA . VAL A 1 100 ? 3.518 -7.438 2.305 1 97.56 100 VAL A CA 1
ATOM 812 C C . VAL A 1 100 ? 3.037 -6.5 3.412 1 97.56 100 VAL A C 1
ATOM 814 O O . VAL A 1 100 ? 3.465 -6.617 4.562 1 97.56 100 VAL A O 1
ATOM 817 N N . ALA A 1 101 ? 2.25 -5.551 3.037 1 96.69 101 ALA A N 1
ATOM 818 C CA . ALA A 1 101 ? 1.471 -4.773 3.996 1 96.69 101 ALA A CA 1
ATOM 819 C C . ALA A 1 101 ? 0.016 -5.23 4.023 1 96.69 101 ALA A C 1
ATOM 821 O O . ALA A 1 101 ? -0.573 -5.512 2.977 1 96.69 101 ALA A O 1
ATOM 822 N N . MET A 1 102 ? -0.545 -5.309 5.207 1 97.88 102 MET A N 1
ATOM 823 C CA . MET A 1 102 ? -1.913 -5.785 5.391 1 97.88 102 MET A CA 1
ATOM 824 C C . MET A 1 102 ? -2.781 -4.715 6.043 1 97.88 102 MET A C 1
ATOM 826 O O . MET A 1 102 ? -2.398 -4.133 7.059 1 97.88 102 MET A O 1
ATOM 830 N N . TYR A 1 103 ? -3.908 -4.547 5.496 1 97.38 103 TYR A N 1
ATOM 831 C CA . TYR A 1 103 ? -4.855 -3.561 6.004 1 97.38 103 TYR A CA 1
ATOM 832 C C . TYR A 1 103 ? -6.199 -4.207 6.324 1 97.38 103 TYR A C 1
ATOM 834 O O . TYR A 1 103 ? -6.727 -4.988 5.531 1 97.38 103 TYR A O 1
ATOM 842 N N . GLY A 1 104 ? -6.695 -3.846 7.496 1 96.31 104 GLY A N 1
ATOM 843 C CA . GLY A 1 104 ? -8.008 -4.332 7.883 1 96.31 104 GLY A CA 1
ATOM 844 C C . GLY A 1 104 ? -9.148 -3.562 7.227 1 96.31 104 GLY A C 1
ATOM 845 O O . GLY A 1 104 ? -8.906 -2.621 6.469 1 96.31 104 GLY A O 1
ATOM 846 N N . THR A 1 105 ? -10.359 -3.988 7.52 1 94.5 105 THR A N 1
ATOM 847 C CA . THR A 1 105 ? -11.547 -3.359 6.957 1 94.5 105 THR A CA 1
ATOM 848 C C . THR A 1 105 ? -11.734 -1.952 7.52 1 94.5 105 THR A C 1
ATOM 850 O O . THR A 1 105 ? -12.523 -1.168 6.992 1 94.5 105 THR A O 1
ATOM 853 N N . THR A 1 106 ? -10.961 -1.531 8.516 1 93.75 106 THR A N 1
ATOM 854 C CA . THR A 1 106 ? -10.961 -0.171 9.039 1 93.75 106 THR A CA 1
ATOM 855 C C . THR A 1 106 ? -10.219 0.774 8.102 1 93.75 106 THR A C 1
ATOM 857 O O . THR A 1 106 ? -10.32 1.996 8.234 1 93.75 106 THR A O 1
ATOM 860 N N . GLY A 1 107 ? -9.477 0.195 7.234 1 95.94 107 GLY A N 1
ATOM 861 C CA . GLY A 1 107 ? -8.641 0.986 6.344 1 95.94 107 GLY A CA 1
ATOM 862 C C . GLY A 1 107 ? -7.23 1.188 6.863 1 95.94 107 GLY A C 1
ATOM 863 O O . GLY A 1 107 ? -6.391 1.775 6.184 1 95.94 107 GLY A O 1
ATOM 864 N N . CYS A 1 108 ? -7.023 0.747 8.031 1 96.62 108 CYS A N 1
ATOM 865 C CA . CYS A 1 108 ? -5.719 0.905 8.664 1 96.62 108 CYS A CA 1
ATOM 866 C C . CYS A 1 108 ? -4.969 -0.419 8.703 1 96.62 108 CYS A C 1
ATOM 868 O O . CYS A 1 108 ? -5.539 -1.473 8.414 1 96.62 108 CYS A O 1
ATOM 870 N N . ASP A 1 109 ? -3.689 -0.231 9.031 1 94.88 109 ASP A N 1
ATOM 871 C CA . ASP A 1 109 ? -2.873 -1.417 9.273 1 94.88 109 ASP A CA 1
ATOM 872 C C . ASP A 1 109 ? -3.621 -2.432 10.133 1 94.88 109 ASP A C 1
ATOM 874 O O . ASP A 1 109 ? -4.215 -2.07 11.148 1 94.88 109 ASP A O 1
ATOM 878 N N . LYS A 1 110 ? -3.588 -3.619 9.695 1 94.19 110 LYS A N 1
ATOM 879 C CA . LYS A 1 110 ? -4.375 -4.664 10.344 1 94.19 110 LYS A CA 1
ATOM 880 C C . LYS A 1 110 ? -3.963 -4.84 11.797 1 94.19 110 LYS A C 1
ATOM 882 O O . LYS A 1 110 ? -4.781 -5.215 12.641 1 94.19 110 LYS A O 1
ATOM 887 N N . ASP A 1 111 ? -2.762 -4.586 12.133 1 88.69 111 ASP A N 1
ATOM 888 C CA . ASP A 1 111 ? -2.258 -4.809 13.484 1 88.69 111 ASP A CA 1
ATOM 889 C C . ASP A 1 111 ? -2.309 -3.521 14.305 1 88.69 111 ASP A C 1
ATOM 891 O O . ASP A 1 111 ? -1.757 -3.459 15.406 1 88.69 111 ASP A O 1
ATOM 895 N N . LEU A 1 112 ? -2.891 -2.557 13.727 1 88.38 112 LEU A N 1
ATOM 896 C CA . LEU A 1 112 ? -2.99 -1.308 14.477 1 88.38 112 LEU A CA 1
ATOM 897 C C . LEU A 1 112 ? -3.832 -1.49 15.734 1 88.38 112 LEU A C 1
ATOM 899 O O . LEU A 1 112 ? -4.969 -1.957 15.656 1 88.38 112 LEU A O 1
ATOM 903 N N . ASN A 1 113 ? -3.174 -1.311 16.828 1 76.5 113 ASN A N 1
ATOM 904 C CA . ASN A 1 113 ? -3.812 -1.306 18.141 1 76.5 113 ASN A CA 1
ATOM 905 C C . ASN A 1 113 ? -3.814 0.09 18.766 1 76.5 113 ASN A C 1
ATOM 907 O O . ASN A 1 113 ? -2.768 0.597 19.156 1 76.5 113 ASN A O 1
ATOM 911 N N . PRO A 1 114 ? -5.012 0.723 18.703 1 68.94 114 PRO A N 1
ATOM 912 C CA . PRO A 1 114 ? -5.086 2.104 19.188 1 68.94 114 PRO A CA 1
ATOM 913 C C . PRO A 1 114 ? -4.629 2.248 20.641 1 68.94 114 PRO A C 1
ATOM 915 O O . PRO A 1 114 ? -4.234 3.34 21.062 1 68.94 114 PRO A O 1
ATOM 918 N N . SER A 1 115 ? -4.867 1.27 21.438 1 67.12 115 SER A N 1
ATOM 919 C CA . SER A 1 115 ? -4.5 1.374 22.844 1 67.12 115 SER A CA 1
ATOM 920 C C . SER A 1 115 ? -2.99 1.248 23.031 1 67.12 115 SER A C 1
ATOM 922 O O . SER A 1 115 ? -2.479 1.462 24.141 1 67.12 115 SER A O 1
ATOM 924 N N . ALA A 1 116 ? -2.289 0.854 22.078 1 57.81 116 ALA A N 1
ATOM 925 C CA . ALA A 1 116 ? -0.849 0.694 22.25 1 57.81 116 ALA A CA 1
ATOM 926 C C . ALA A 1 116 ? -0.136 2.043 22.188 1 57.81 116 ALA A C 1
ATOM 928 O O . ALA A 1 116 ? -0.499 2.914 21.391 1 57.81 116 ALA A O 1
ATOM 929 N N . PRO A 1 117 ? 0.43 2.453 23.359 1 49.38 117 PRO A N 1
ATOM 930 C CA . PRO A 1 117 ? 1.144 3.732 23.312 1 49.38 117 PRO A CA 1
ATOM 931 C C . PRO A 1 117 ? 1.929 3.918 22.016 1 49.38 117 PRO A C 1
ATOM 933 O O . PRO A 1 117 ? 2.531 2.965 21.516 1 49.38 117 PRO A O 1
ATOM 936 N N . ILE A 1 118 ? 1.43 4.707 21.141 1 51 118 ILE A N 1
ATOM 937 C CA . ILE A 1 118 ? 2.328 5.02 20.047 1 51 118 ILE A CA 1
ATOM 938 C C . ILE A 1 118 ? 3.758 5.152 20.562 1 51 118 ILE A C 1
ATOM 940 O O . ILE A 1 118 ? 4.035 5.98 21.438 1 51 118 ILE A O 1
ATOM 944 N N . HIS A 1 119 ? 4.5 4.184 20.781 1 45.47 119 HIS A N 1
ATOM 945 C CA . HIS A 1 119 ? 5.855 4.488 21.219 1 45.47 119 HIS A CA 1
ATOM 946 C C . HIS A 1 119 ? 6.301 5.859 20.719 1 45.47 119 HIS A C 1
ATOM 948 O O . HIS A 1 119 ? 5.789 6.355 19.719 1 45.47 119 HIS A O 1
ATOM 954 N N . ASP A 1 120 ? 6.938 6.691 21.594 1 41.12 120 ASP A N 1
ATOM 955 C CA . ASP A 1 120 ? 7.512 8.023 21.391 1 41.12 120 ASP A CA 1
ATOM 956 C C . ASP A 1 120 ? 7.859 8.25 19.922 1 41.12 120 ASP A C 1
ATOM 958 O O . ASP A 1 120 ? 8.727 7.559 19.375 1 41.12 120 ASP A O 1
ATOM 962 N N . PRO A 1 121 ? 6.926 8.859 19.266 1 43.31 121 PRO A N 1
ATOM 963 C CA . PRO A 1 121 ? 7.363 9.18 17.906 1 43.31 121 PRO A CA 1
ATOM 964 C C . PRO A 1 121 ? 8.852 9.523 17.828 1 43.31 121 PRO A C 1
ATOM 966 O O . PRO A 1 121 ? 9.398 9.656 16.734 1 43.31 121 PRO A O 1
ATOM 969 N N . ARG A 1 122 ? 9.289 10.203 18.969 1 39.22 122 ARG A N 1
ATOM 970 C CA . ARG A 1 122 ? 10.727 10.414 19.094 1 39.22 122 ARG A CA 1
ATOM 971 C C . ARG A 1 122 ? 11.492 9.117 18.859 1 39.22 122 ARG A C 1
ATOM 973 O O . ARG A 1 122 ? 12.703 9.141 18.594 1 39.22 122 ARG A O 1
ATOM 980 N N . HIS A 1 123 ? 10.812 8.086 19.25 1 38.47 123 HIS A N 1
ATOM 981 C CA . HIS A 1 123 ? 11.539 6.824 19.125 1 38.47 123 HIS A CA 1
ATOM 982 C C . HIS A 1 123 ? 11.508 6.32 17.688 1 38.47 123 HIS A C 1
ATOM 984 O O . HIS A 1 123 ? 12.141 5.312 17.359 1 38.47 123 HIS A O 1
ATOM 990 N N . PHE A 1 124 ? 10.57 6.746 16.969 1 39.22 124 PHE A N 1
ATOM 991 C CA . PHE A 1 124 ? 10.609 6.461 15.539 1 39.22 124 PHE A CA 1
ATOM 992 C C . PHE A 1 124 ? 11.672 7.297 14.844 1 39.22 124 PHE A C 1
ATOM 994 O O . PHE A 1 124 ? 11.703 7.379 13.609 1 39.22 124 PHE A O 1
ATOM 1001 N N . LEU A 1 125 ? 12.25 8.203 15.547 1 35.12 125 LEU A N 1
ATOM 1002 C CA . LEU A 1 125 ? 13.359 8.875 14.867 1 35.12 125 LEU A CA 1
ATOM 1003 C C . LEU A 1 125 ? 14.273 7.867 14.188 1 35.12 125 LEU A C 1
ATOM 1005 O O . LEU A 1 125 ? 14.617 6.84 14.773 1 35.12 125 LEU A O 1
ATOM 1009 N N . PRO A 1 126 ? 14.211 7.852 12.992 1 33.44 126 PRO A N 1
ATOM 1010 C CA . PRO A 1 126 ? 15.297 7.02 12.469 1 33.44 126 PRO A CA 1
ATOM 1011 C C . PRO A 1 126 ? 16.516 6.996 13.391 1 33.44 126 PRO A C 1
ATOM 1013 O O . PRO A 1 126 ? 16.859 8.023 13.992 1 33.44 126 PRO A O 1
ATOM 1016 N N . GLN A 1 127 ? 16.562 6.008 14.172 1 32.53 127 GLN A N 1
ATOM 1017 C CA . GLN A 1 127 ? 17.906 6.004 14.75 1 32.53 127 GLN A CA 1
ATOM 1018 C C . GLN A 1 127 ? 18.906 6.707 13.836 1 32.53 127 GLN A C 1
ATOM 1020 O O . GLN A 1 127 ? 19.156 6.254 12.719 1 32.53 127 GLN A O 1
ATOM 1025 N N . LEU A 1 128 ? 18.812 8.008 13.711 1 31.89 128 LEU A N 1
ATOM 1026 C CA . LEU A 1 128 ? 20.062 8.594 13.266 1 31.89 128 LEU A CA 1
ATOM 1027 C C . LEU A 1 128 ? 21.25 7.773 13.766 1 31.89 128 LEU A C 1
ATOM 1029 O O . LEU A 1 128 ? 21.516 7.73 14.961 1 31.89 128 LEU A O 1
ATOM 1033 N N . VAL A 1 129 ? 21.375 6.609 13.25 1 29.7 129 VAL A N 1
ATOM 1034 C CA . VAL A 1 129 ? 22.703 6.074 13.516 1 29.7 129 VAL A CA 1
ATOM 1035 C C . VAL A 1 129 ? 23.703 7.223 13.68 1 29.7 129 VAL A C 1
ATOM 1037 O O . VAL A 1 129 ? 23.797 8.094 12.82 1 29.7 129 VAL A O 1
ATOM 1040 N N . ASP A 1 130 ? 23.891 7.625 14.844 1 32.5 130 ASP A N 1
ATOM 1041 C CA . ASP A 1 130 ? 25.094 8.414 15.133 1 32.5 130 ASP A CA 1
ATOM 1042 C C . ASP A 1 130 ? 26.219 8.07 14.156 1 32.5 130 ASP A C 1
ATOM 1044 O O . ASP A 1 130 ? 26.766 6.965 14.195 1 32.5 130 ASP A O 1
ATOM 1048 N N . GLN A 1 131 ? 25.938 8.211 12.828 1 30.88 131 GLN A N 1
ATOM 1049 C CA . GLN A 1 131 ? 27.234 8.109 12.164 1 30.88 131 GLN A CA 1
ATOM 1050 C C . GLN A 1 131 ? 28.344 8.695 13.031 1 30.88 131 GLN A C 1
ATOM 1052 O O . GLN A 1 131 ? 28.188 9.773 13.602 1 30.88 131 GLN A O 1
ATOM 1057 N N . PRO A 1 132 ? 28.984 7.754 13.711 1 30.42 132 PRO A N 1
ATOM 1058 C CA . PRO A 1 132 ? 30.047 8.383 14.492 1 30.42 132 PRO A CA 1
ATOM 1059 C C . PRO A 1 132 ? 30.609 9.633 13.828 1 30.42 132 PRO A C 1
ATOM 1061 O O . PRO A 1 132 ? 30.719 9.695 12.602 1 30.42 132 PRO A O 1
ATOM 1064 N N . ASN A 1 133 ? 30.062 10.766 14.305 1 32.12 133 ASN A N 1
ATOM 1065 C CA . ASN A 1 133 ? 30.781 11.969 13.891 1 32.12 133 ASN A CA 1
ATOM 1066 C C . ASN A 1 133 ? 32.219 11.656 13.453 1 32.12 133 ASN A C 1
ATOM 1068 O O . ASN A 1 133 ? 33 11.164 14.25 1 32.12 133 ASN A O 1
ATOM 1072 N N . PRO A 1 134 ? 32.312 11.18 12.188 1 28.86 134 PRO A N 1
ATOM 1073 C CA . PRO A 1 134 ? 33.75 10.984 11.953 1 28.86 134 PRO A CA 1
ATOM 1074 C C . PRO A 1 134 ? 34.594 12.023 12.672 1 28.86 134 PRO A C 1
ATOM 1076 O O . PRO A 1 134 ? 34.281 13.219 12.641 1 28.86 134 PRO A O 1
ATOM 1079 N N . GLU A 1 135 ? 34.969 11.672 13.898 1 31.52 135 GLU A N 1
ATOM 1080 C CA . GLU A 1 135 ? 35.969 12.508 14.547 1 31.52 135 GLU A CA 1
ATOM 1081 C C . GLU A 1 135 ? 36.844 13.203 13.516 1 31.52 135 GLU A C 1
ATOM 1083 O O . GLU A 1 135 ? 37.531 12.539 12.742 1 31.52 135 GLU A O 1
ATOM 1088 N N . ILE A 1 136 ? 36.188 14.156 12.734 1 30.69 136 ILE A N 1
ATOM 1089 C CA . ILE A 1 136 ? 37.156 14.984 12.016 1 30.69 136 ILE A CA 1
ATOM 1090 C C . ILE A 1 136 ? 38.438 15.102 12.828 1 30.69 136 ILE A C 1
ATOM 1092 O O . ILE A 1 136 ? 38.438 15.625 13.953 1 30.69 136 ILE A O 1
ATOM 1096 N N . ASN A 1 137 ? 39.125 13.969 12.805 1 27.62 137 ASN A N 1
ATOM 1097 C CA . ASN A 1 137 ? 40.469 14.094 13.344 1 27.62 137 ASN A CA 1
ATOM 1098 C C . ASN A 1 137 ? 41.062 15.461 13.016 1 27.62 137 ASN A C 1
ATOM 1100 O O . ASN A 1 137 ? 41.438 15.719 11.867 1 27.62 137 ASN A O 1
ATOM 1104 N N . ARG A 1 138 ? 40.344 16.484 13.523 1 28.22 138 ARG A N 1
ATOM 1105 C CA . ARG A 1 138 ? 41.031 17.766 13.461 1 28.22 138 ARG A CA 1
ATOM 1106 C C . ARG A 1 138 ? 42.531 17.609 13.734 1 28.22 138 ARG A C 1
ATOM 1108 O O . ARG A 1 138 ? 42.906 17.172 14.812 1 28.22 138 ARG A O 1
ATOM 1115 N N . ASN A 1 139 ? 43.156 17.047 12.672 1 27.75 139 ASN A N 1
ATOM 1116 C CA . ASN A 1 139 ? 44.625 17.109 12.789 1 27.75 139 ASN A CA 1
ATOM 1117 C C . ASN A 1 139 ? 45.062 18.406 13.461 1 27.75 139 ASN A C 1
ATOM 1119 O O . ASN A 1 139 ? 44.75 19.5 12.992 1 27.75 139 ASN A O 1
ATOM 1123 N N . PRO A 1 140 ? 45.125 18.344 14.836 1 27.83 140 PRO A N 1
ATOM 1124 C CA . PRO A 1 140 ? 45.656 19.531 15.523 1 27.83 140 PRO A CA 1
ATOM 1125 C C . PRO A 1 140 ? 46.75 20.234 14.734 1 27.83 140 PRO A C 1
ATOM 1127 O O . PRO A 1 140 ? 47.781 19.609 14.414 1 27.83 140 PRO A O 1
ATOM 1130 N N . LEU A 1 141 ? 46.344 20.844 13.578 1 29.28 141 LEU A N 1
ATOM 1131 C CA . LEU A 1 141 ? 47.406 21.641 12.977 1 29.28 141 LEU A CA 1
ATOM 1132 C C . LEU A 1 141 ? 48.312 22.25 14.055 1 29.28 141 LEU A C 1
ATOM 1134 O O . LEU A 1 141 ? 47.812 22.844 15.016 1 29.28 141 LEU A O 1
ATOM 1138 N N . THR A 1 142 ? 49.406 21.453 14.305 1 29.78 142 THR A N 1
ATOM 1139 C CA . THR A 1 142 ? 50.531 21.891 15.117 1 29.78 142 THR A CA 1
ATOM 1140 C C . THR A 1 142 ? 50.812 23.375 14.898 1 29.78 142 THR A C 1
ATOM 1142 O O . THR A 1 142 ? 51.062 23.812 13.773 1 29.78 142 THR A O 1
ATOM 1145 N N . GLN A 1 143 ? 49.938 24.203 15.578 1 27.48 143 GLN A N 1
ATOM 1146 C CA . GLN A 1 143 ? 50.312 25.609 15.586 1 27.48 143 GLN A CA 1
ATOM 1147 C C . GLN A 1 143 ? 51.844 25.766 15.734 1 27.48 143 GLN A C 1
ATOM 1149 O O . GLN A 1 143 ? 52.469 25.078 16.547 1 27.48 143 GLN A O 1
ATOM 1154 N N . PRO A 1 144 ? 52.562 26.172 14.672 1 29.34 144 PRO A N 1
ATOM 1155 C CA . PRO A 1 144 ? 54 26.391 14.766 1 29.34 144 PRO A CA 1
ATOM 1156 C C . PRO A 1 144 ? 54.406 27.094 16.047 1 29.34 144 PRO A C 1
ATOM 1158 O O . PRO A 1 144 ? 53.656 27.953 16.547 1 29.34 144 PRO A O 1
ATOM 1161 N N . SER A 1 145 ? 54.938 26.312 17.031 1 27.8 145 SER A N 1
ATOM 1162 C CA . SER A 1 145 ? 55.531 26.859 18.25 1 27.8 145 SER A CA 1
ATOM 1163 C C . SER A 1 145 ? 56.312 28.125 17.938 1 27.8 145 SER A C 1
ATOM 1165 O O . SER A 1 145 ? 57.219 28.125 17.078 1 27.8 145 SER A O 1
ATOM 1167 N N . LYS A 1 146 ? 55.656 29.25 17.953 1 25.67 146 LYS A N 1
ATOM 1168 C CA . LYS A 1 146 ? 56.406 30.5 17.922 1 25.67 146 LYS A CA 1
ATOM 1169 C C . LYS A 1 146 ? 57.625 30.453 18.844 1 25.67 146 LYS A C 1
ATOM 1171 O O . LYS A 1 146 ? 57.5 30.094 20.016 1 25.67 146 LYS A O 1
ATOM 1176 N N . SER A 1 147 ? 58.812 30.062 18.281 1 28.2 147 SER A N 1
ATOM 1177 C CA . SER A 1 147 ? 60.125 30.219 18.938 1 28.2 147 SER A CA 1
ATOM 1178 C C . SER A 1 147 ? 60.188 31.516 19.75 1 28.2 147 SER A C 1
ATOM 1180 O O . SER A 1 147 ? 60.062 32.594 19.188 1 28.2 147 SER A O 1
ATOM 1182 N N . ALA A 1 148 ? 59.5 31.516 20.922 1 26.39 148 ALA A N 1
ATOM 1183 C CA . ALA A 1 148 ? 59.75 32.656 21.812 1 26.39 148 ALA A CA 1
ATOM 1184 C C . ALA A 1 148 ? 61.25 32.969 21.891 1 26.39 148 ALA A C 1
ATOM 1186 O O . ALA A 1 148 ? 62.031 32.094 22.297 1 26.39 148 ALA A O 1
ATOM 1187 N N . VAL A 1 149 ? 61.688 33.781 20.969 1 28.75 149 VAL A N 1
ATOM 1188 C CA . VAL A 1 149 ? 62.938 34.469 21.094 1 28.75 149 VAL A CA 1
ATOM 1189 C C . VAL A 1 149 ? 63.094 35.031 22.516 1 28.75 149 VAL A C 1
ATOM 1191 O O . VAL A 1 149 ? 62.312 35.906 22.938 1 28.75 149 VAL A O 1
ATOM 1194 N N . GLN A 1 150 ? 63.125 34.031 23.5 1 23.86 150 GLN A N 1
ATOM 1195 C CA . GLN A 1 150 ? 63.656 34.594 24.75 1 23.86 150 GLN A CA 1
ATOM 1196 C C . GLN A 1 150 ? 64.875 35.5 24.484 1 23.86 150 GLN A C 1
ATOM 1198 O O . GLN A 1 150 ? 65.875 35.062 23.984 1 23.86 150 GLN A O 1
ATOM 1203 N N . GLY A 1 151 ? 64.562 36.719 24 1 24.77 151 GLY A N 1
ATOM 1204 C CA . GLY A 1 151 ? 65.562 37.75 24.188 1 24.77 151 GLY A CA 1
ATOM 1205 C C . GLY A 1 151 ? 66.25 37.688 25.562 1 24.77 151 GLY A C 1
ATOM 1206 O O . GLY A 1 151 ? 65.562 37.625 26.578 1 24.77 151 GLY A O 1
ATOM 1207 N N . ASN A 1 152 ? 67.5 37.125 25.562 1 23.94 152 ASN A N 1
ATOM 1208 C CA . ASN A 1 152 ? 68.438 37.812 26.438 1 23.94 152 ASN A CA 1
ATOM 1209 C C . ASN A 1 152 ? 68.438 39.312 26.172 1 23.94 152 ASN A C 1
ATOM 1211 O O . ASN A 1 152 ? 68.438 39.75 25.016 1 23.94 152 ASN A O 1
ATOM 1215 N N . MET B 1 1 ? 21.625 -5.027 14.867 1 20.41 1 MET B N 1
ATOM 1216 C CA . MET B 1 1 ? 20.344 -4.613 15.43 1 20.41 1 MET B CA 1
ATOM 1217 C C . MET B 1 1 ? 19.531 -3.82 14.406 1 20.41 1 MET B C 1
ATOM 1219 O O . MET B 1 1 ? 19.797 -2.637 14.188 1 20.41 1 MET B O 1
ATOM 1223 N N . THR B 1 2 ? 19.375 -4.332 13.305 1 28.31 2 THR B N 1
ATOM 1224 C CA . THR B 1 2 ? 18.641 -3.711 12.211 1 28.31 2 THR B CA 1
ATOM 1225 C C . THR B 1 2 ? 17.344 -3.064 12.727 1 28.31 2 THR B C 1
ATOM 1227 O O . THR B 1 2 ? 16.531 -3.725 13.367 1 28.31 2 THR B O 1
ATOM 1230 N N . SER B 1 3 ? 17.531 -1.949 13.406 1 29.44 3 SER B N 1
ATOM 1231 C CA . SER B 1 3 ? 16.438 -1.16 13.961 1 29.44 3 SER B CA 1
ATOM 1232 C C . SER B 1 3 ? 15.148 -1.388 13.188 1 29.44 3 SER B C 1
ATOM 1234 O O . SER B 1 3 ? 15.148 -1.41 11.961 1 29.44 3 SER B O 1
ATOM 1236 N N . LYS B 1 4 ? 14.461 -2.309 13.734 1 35.38 4 LYS B N 1
ATOM 1237 C CA . LYS B 1 4 ? 13.125 -2.613 13.219 1 35.38 4 LYS B CA 1
ATOM 1238 C C . LYS B 1 4 ? 12.438 -1.356 12.703 1 35.38 4 LYS B C 1
ATOM 1240 O O . LYS B 1 4 ? 12.086 -0.465 13.477 1 35.38 4 LYS B O 1
ATOM 1245 N N . ALA B 1 5 ? 13.016 -0.59 11.922 1 38.94 5 ALA B N 1
ATOM 1246 C CA . ALA B 1 5 ? 12.352 0.585 11.359 1 38.94 5 ALA B CA 1
ATOM 1247 C C . ALA B 1 5 ? 10.836 0.423 11.398 1 38.94 5 ALA B C 1
ATOM 1249 O O . ALA B 1 5 ? 10.297 -0.541 10.852 1 38.94 5 ALA B O 1
ATOM 1250 N N . LYS B 1 6 ? 10.359 0.501 12.633 1 47.75 6 LYS B N 1
ATOM 1251 C CA . LYS B 1 6 ? 8.922 0.413 12.883 1 47.75 6 LYS B CA 1
ATOM 1252 C C . LYS B 1 6 ? 8.117 0.944 11.695 1 47.75 6 LYS B C 1
ATOM 1254 O O . LYS B 1 6 ? 8.461 1.981 11.125 1 47.75 6 LYS B O 1
ATOM 1259 N N . ALA B 1 7 ? 7.445 0.17 11.062 1 62.69 7 ALA B N 1
ATOM 1260 C CA . ALA B 1 7 ? 6.652 0.431 9.867 1 62.69 7 ALA B CA 1
ATOM 1261 C C . ALA B 1 7 ? 5.746 1.644 10.062 1 62.69 7 ALA B C 1
ATOM 1263 O O . ALA B 1 7 ? 5.16 1.822 11.133 1 62.69 7 ALA B O 1
ATOM 1264 N N . SER B 1 8 ? 5.926 2.771 9.398 1 82.69 8 SER B N 1
ATOM 1265 C CA . SER B 1 8 ? 5.164 4.012 9.328 1 82.69 8 SER B CA 1
ATOM 1266 C C . SER B 1 8 ? 3.664 3.738 9.281 1 82.69 8 SER B C 1
ATOM 1268 O O . SER B 1 8 ? 3.219 2.822 8.586 1 82.69 8 SER B O 1
ATOM 1270 N N . PRO B 1 9 ? 2.943 4.398 10.328 1 91.69 9 PRO B N 1
ATOM 1271 C CA . PRO B 1 9 ? 1.489 4.27 10.211 1 91.69 9 PRO B CA 1
ATOM 1272 C C . PRO B 1 9 ? 0.988 4.504 8.789 1 91.69 9 PRO B C 1
ATOM 1274 O O . PRO B 1 9 ? 1.504 5.379 8.086 1 91.69 9 PRO B O 1
ATOM 1277 N N . SER B 1 10 ? 0.074 3.664 8.422 1 95.12 10 SER B N 1
ATOM 1278 C CA . SER B 1 10 ? -0.435 3.791 7.062 1 95.12 10 SER B CA 1
ATOM 1279 C C . SER B 1 10 ? -1.91 3.412 6.988 1 95.12 10 SER B C 1
ATOM 1281 O O . SER B 1 10 ? -2.438 2.76 7.891 1 95.12 10 SER B O 1
ATOM 1283 N N . PHE B 1 11 ? -2.58 3.984 5.988 1 97.25 11 PHE B N 1
ATOM 1284 C CA . PHE B 1 11 ? -3.959 3.617 5.684 1 97.25 11 PHE B CA 1
ATOM 1285 C C . PHE B 1 11 ? -4.195 3.598 4.18 1 97.25 11 PHE B C 1
ATOM 1287 O O . PHE B 1 11 ? -3.373 4.094 3.408 1 97.25 11 PHE B O 1
ATOM 1294 N N . PHE B 1 12 ? -5.266 2.945 3.82 1 96.94 12 PHE B N 1
ATOM 1295 C CA . PHE B 1 12 ? -5.625 2.945 2.406 1 96.94 12 PHE B CA 1
ATOM 1296 C C . PHE B 1 12 ? -7.004 3.561 2.199 1 96.94 12 PHE B C 1
ATOM 1298 O O . PHE B 1 12 ? -7.809 3.623 3.133 1 96.94 12 PHE B O 1
ATOM 1305 N N . LYS B 1 13 ? -7.215 4.062 0.975 1 97.06 13 LYS B N 1
ATOM 1306 C CA . LYS B 1 13 ? -8.5 4.586 0.518 1 97.06 13 LYS B CA 1
ATOM 1307 C C . LYS B 1 13 ? -8.812 4.117 -0.9 1 97.06 13 LYS B C 1
ATOM 1309 O O . LYS B 1 13 ? -7.953 4.168 -1.781 1 97.06 13 LYS B O 1
ATOM 1314 N N . VAL B 1 14 ? -10.023 3.674 -1.011 1 95.69 14 VAL B N 1
ATOM 1315 C CA . VAL B 1 14 ? -10.594 3.492 -2.344 1 95.69 14 VAL B CA 1
ATOM 1316 C C . VAL B 1 14 ? -11.344 4.754 -2.764 1 95.69 14 VAL B C 1
ATOM 1318 O O . VAL B 1 14 ? -12.125 5.305 -1.988 1 95.69 14 VAL B O 1
ATOM 1321 N N . LEU B 1 15 ? -11.07 5.125 -3.928 1 97.25 15 LEU B N 1
ATOM 1322 C CA . LEU B 1 15 ? -11.734 6.332 -4.398 1 97.25 15 LEU B CA 1
ATOM 1323 C C . LEU B 1 15 ? -13.18 6.039 -4.793 1 97.25 15 LEU B C 1
ATOM 1325 O O . LEU B 1 15 ? -13.43 5.328 -5.766 1 97.25 15 LEU B O 1
ATOM 1329 N N . VAL B 1 16 ? -14.039 6.602 -4.062 1 95.88 16 VAL B N 1
ATOM 1330 C CA . VAL B 1 16 ? -15.477 6.449 -4.27 1 95.88 16 VAL B CA 1
ATOM 1331 C C . VAL B 1 16 ? -16.094 7.797 -4.633 1 95.88 16 VAL B C 1
ATOM 1333 O O . VAL B 1 16 ? -15.422 8.828 -4.57 1 95.88 16 VAL B O 1
ATOM 1336 N N . PRO B 1 17 ? -17.359 7.766 -5.066 1 96 17 PRO B N 1
ATOM 1337 C CA . PRO B 1 17 ? -17.953 9.047 -5.461 1 96 17 PRO B CA 1
ATOM 1338 C C . PRO B 1 17 ? -17.781 10.133 -4.398 1 96 17 PRO B C 1
ATOM 1340 O O . PRO B 1 17 ? -17.938 9.859 -3.205 1 96 17 PRO B O 1
ATOM 1343 N N . GLY B 1 18 ? -17.438 11.297 -4.781 1 96.31 18 GLY B N 1
ATOM 1344 C CA . GLY B 1 18 ? -17.203 12.422 -3.891 1 96.31 18 GLY B CA 1
ATOM 1345 C C . GLY B 1 18 ? -15.742 12.68 -3.617 1 96.31 18 GLY B C 1
ATOM 1346 O O . GLY B 1 18 ? -15.375 13.734 -3.098 1 96.31 18 GLY B O 1
ATOM 1347 N N . PHE B 1 19 ? -14.898 11.828 -4.102 1 97.56 19 PHE B N 1
ATOM 1348 C CA . PHE B 1 19 ? -13.484 11.906 -3.76 1 97.56 19 PHE B CA 1
ATOM 1349 C C . PHE B 1 19 ? -12.836 13.117 -4.422 1 97.56 19 PHE B C 1
ATOM 1351 O O . PHE B 1 19 ? -11.742 13.539 -4.027 1 97.56 19 PHE B O 1
ATOM 1358 N N . TYR B 1 20 ? -13.422 13.68 -5.43 1 98 20 TYR B N 1
ATOM 1359 C CA . TYR B 1 20 ? -12.805 14.742 -6.207 1 98 20 TYR B CA 1
ATOM 1360 C C . TYR B 1 20 ? -12.641 16 -5.367 1 98 20 TYR B C 1
ATOM 1362 O O . TYR B 1 20 ? -11.727 16.797 -5.594 1 98 20 TYR B O 1
ATOM 1370 N N . SER B 1 21 ? -13.5 16.172 -4.441 1 98 21 SER B N 1
ATOM 1371 C CA . SER B 1 21 ? -13.5 17.406 -3.662 1 98 21 SER B CA 1
ATOM 1372 C C . SER B 1 21 ? -12.734 17.234 -2.357 1 98 21 SER B C 1
ATOM 1374 O O . SER B 1 21 ? -12.094 18.188 -1.883 1 98 21 SER B O 1
ATOM 1376 N N . LYS B 1 22 ? -12.852 16.125 -1.792 1 98.38 22 LYS B N 1
ATOM 1377 C CA . LYS B 1 22 ? -12.203 15.836 -0.517 1 98.38 22 LYS B CA 1
ATOM 1378 C C . LYS B 1 22 ? -12.055 14.328 -0.309 1 98.38 22 LYS B C 1
ATOM 1380 O O . LYS B 1 22 ? -12.82 13.539 -0.867 1 98.38 22 LYS B O 1
ATOM 1385 N N . LEU B 1 23 ? -11.086 13.953 0.449 1 98.5 23 LEU B N 1
ATOM 1386 C CA . LEU B 1 23 ? -10.875 12.547 0.775 1 98.5 23 LEU B CA 1
ATOM 1387 C C . LEU B 1 23 ? -10.844 12.344 2.285 1 98.5 23 LEU B C 1
ATOM 1389 O O . LEU B 1 23 ? -10.062 12.977 2.99 1 98.5 23 LEU B O 1
ATOM 1393 N N . SER B 1 24 ? -11.688 11.484 2.756 1 97.31 24 SER B N 1
ATOM 1394 C CA . SER B 1 24 ? -11.719 11.203 4.188 1 97.31 24 SER B CA 1
ATOM 1395 C C . SER B 1 24 ? -10.555 10.312 4.605 1 97.31 24 SER B C 1
ATOM 1397 O O . SER B 1 24 ? -10.078 9.492 3.812 1 97.31 24 SER B O 1
ATOM 1399 N N . MET B 1 25 ? -10.125 10.461 5.801 1 96.5 25 MET B N 1
ATOM 1400 C CA . MET B 1 25 ? -9.211 9.523 6.438 1 96.5 25 MET B CA 1
ATOM 1401 C C . MET B 1 25 ? -9.969 8.516 7.293 1 96.5 25 MET B C 1
ATOM 1403 O O . MET B 1 25 ? -10.992 8.844 7.891 1 96.5 25 MET B O 1
ATOM 1407 N N . PRO B 1 26 ? -9.43 7.332 7.402 1 96.56 26 PRO B N 1
ATOM 1408 C CA . PRO B 1 26 ? -10.102 6.367 8.273 1 96.56 26 PRO B CA 1
ATOM 1409 C C . PRO B 1 26 ? -10.234 6.859 9.711 1 96.56 26 PRO B C 1
ATOM 1411 O O . PRO B 1 26 ? -9.266 7.379 10.281 1 96.56 26 PRO B O 1
ATOM 1414 N N . PRO B 1 27 ? -11.391 6.645 10.297 1 95.12 27 PRO B N 1
ATOM 1415 C CA . PRO B 1 27 ? -11.602 7.133 11.664 1 95.12 27 PRO B CA 1
ATOM 1416 C C . PRO B 1 27 ? -10.57 6.582 12.648 1 95.12 27 PRO B C 1
ATOM 1418 O O . PRO B 1 27 ? -10.055 7.324 13.492 1 95.12 27 PRO B O 1
ATOM 1421 N N . LEU B 1 28 ? -10.258 5.348 12.555 1 94.69 28 LEU B N 1
ATOM 1422 C CA . LEU B 1 28 ? -9.297 4.746 13.469 1 94.69 28 LEU B CA 1
ATOM 1423 C C . LEU B 1 28 ? -7.93 5.414 13.336 1 94.69 28 LEU B C 1
ATOM 1425 O O . LEU B 1 28 ? -7.227 5.602 14.336 1 94.69 28 LEU B O 1
ATOM 1429 N N . PHE B 1 29 ? -7.586 5.762 12.18 1 94.94 29 PHE B N 1
ATOM 1430 C CA . PHE B 1 29 ? -6.289 6.395 11.961 1 94.94 29 PHE B CA 1
ATOM 1431 C C . PHE B 1 29 ? -6.227 7.75 12.656 1 94.94 29 PHE B C 1
ATOM 1433 O O . PHE B 1 29 ? -5.281 8.031 13.398 1 94.94 29 PHE B O 1
ATOM 1440 N N . TRP B 1 30 ? -7.195 8.477 12.344 1 91.94 30 TRP B N 1
ATOM 1441 C CA . TRP B 1 30 ? -7.207 9.82 12.914 1 91.94 30 TRP B CA 1
ATOM 1442 C C . TRP B 1 30 ? -7.258 9.758 14.438 1 91.94 30 TRP B C 1
ATOM 1444 O O . TRP B 1 30 ? -6.508 10.469 15.117 1 91.94 30 TRP B O 1
ATOM 1454 N N . LYS B 1 31 ? -8.102 8.961 14.93 1 91.81 31 LYS B N 1
ATOM 1455 C CA . LYS B 1 31 ? -8.234 8.867 16.375 1 91.81 31 LYS B CA 1
ATOM 1456 C C . LYS B 1 31 ? -6.918 8.453 17.031 1 91.81 31 LYS B C 1
ATOM 1458 O O . LYS B 1 31 ? -6.582 8.922 18.125 1 91.81 31 LYS B O 1
ATOM 1463 N N . THR B 1 32 ? -6.191 7.695 16.375 1 91.12 32 THR B N 1
ATOM 1464 C CA . THR B 1 32 ? -4.961 7.156 16.938 1 91.12 32 THR B CA 1
ATOM 1465 C C . THR B 1 32 ? -3.814 8.156 16.781 1 91.12 32 THR B C 1
ATOM 1467 O O . THR B 1 32 ? -2.973 8.281 17.672 1 91.12 32 THR B O 1
ATOM 1470 N N . PHE B 1 33 ? -3.803 8.898 15.688 1 90.31 33 PHE B N 1
ATOM 1471 C CA . PHE B 1 33 ? -2.576 9.625 15.375 1 90.31 33 PHE B CA 1
ATOM 1472 C C . PHE B 1 33 ? -2.834 11.125 15.305 1 90.31 33 PHE B C 1
ATOM 1474 O O . PHE B 1 33 ? -1.963 11.891 14.891 1 90.31 33 PHE B O 1
ATOM 1481 N N . GLU B 1 34 ? -4.059 11.555 15.648 1 88.69 34 GLU B N 1
ATOM 1482 C CA . GLU B 1 34 ? -4.418 12.969 15.547 1 88.69 34 GLU B CA 1
ATOM 1483 C C . GLU B 1 34 ? -3.398 13.844 16.25 1 88.69 34 GLU B C 1
ATOM 1485 O O . GLU B 1 34 ? -3.141 14.977 15.836 1 88.69 34 GLU B O 1
ATOM 1490 N N . HIS B 1 35 ? -2.762 13.367 17.281 1 85.69 35 HIS B N 1
ATOM 1491 C CA . HIS B 1 35 ? -1.81 14.141 18.062 1 85.69 35 HIS B CA 1
ATOM 1492 C C . HIS B 1 35 ? -0.511 14.367 17.297 1 85.69 35 HIS B C 1
ATOM 1494 O O . HIS B 1 35 ? 0.284 15.234 17.656 1 85.69 35 HIS B O 1
ATOM 1500 N N . LEU B 1 36 ? -0.304 13.633 16.266 1 84.62 36 LEU B N 1
ATOM 1501 C CA . LEU B 1 36 ? 0.904 13.75 15.461 1 84.62 36 LEU B CA 1
ATOM 1502 C C . LEU B 1 36 ? 0.653 14.625 14.234 1 84.62 36 LEU B C 1
ATOM 1504 O O . LEU B 1 36 ? 1.592 14.977 13.516 1 84.62 36 LEU B O 1
ATOM 1508 N N . LEU B 1 37 ? -0.585 14.953 14.016 1 88.25 37 LEU B N 1
ATOM 1509 C CA . LEU B 1 37 ? -0.934 15.562 12.742 1 88.25 37 LEU B CA 1
ATOM 1510 C C . LEU B 1 37 ? -1.085 17.078 12.883 1 88.25 37 LEU B C 1
ATOM 1512 O O . LEU B 1 37 ? -1.614 17.562 13.891 1 88.25 37 LEU B O 1
ATOM 1516 N N . ALA B 1 38 ? -0.597 17.781 11.883 1 91.25 38 ALA B N 1
ATOM 1517 C CA . ALA B 1 38 ? -0.812 19.219 11.75 1 91.25 38 ALA B CA 1
ATOM 1518 C C . ALA B 1 38 ? -2.111 19.5 11 1 91.25 38 ALA B C 1
ATOM 1520 O O . ALA B 1 38 ? -2.854 18.594 10.656 1 91.25 38 ALA B O 1
ATOM 1521 N N . GLU B 1 39 ? -2.354 20.797 10.852 1 92.88 39 GLU B N 1
ATOM 1522 C CA . GLU B 1 39 ? -3.576 21.234 10.18 1 92.88 39 GLU B CA 1
ATOM 1523 C C . GLU B 1 39 ? -3.445 21.094 8.664 1 92.88 39 GLU B C 1
ATOM 1525 O O . GLU B 1 39 ? -4.422 21.281 7.934 1 92.88 39 GLU B O 1
ATOM 1530 N N . SER B 1 40 ? -2.248 20.875 8.273 1 95.12 40 SER B N 1
ATOM 1531 C CA . SER B 1 40 ? -1.961 20.625 6.867 1 95.12 40 SER B CA 1
ATOM 1532 C C . SER B 1 40 ? -0.961 19.484 6.703 1 95.12 40 SER B C 1
ATOM 1534 O O . SER B 1 40 ? -0.297 19.094 7.664 1 95.12 40 SER B O 1
ATOM 1536 N N . ALA B 1 41 ? -0.996 19.031 5.469 1 96.25 41 ALA B N 1
ATOM 1537 C CA . ALA B 1 41 ? -0.063 17.953 5.152 1 96.25 41 ALA B CA 1
ATOM 1538 C C . ALA B 1 41 ? 0.506 18.109 3.746 1 96.25 41 ALA B C 1
ATOM 1540 O O . ALA B 1 41 ? -0.094 18.766 2.898 1 96.25 41 ALA B O 1
ATOM 1541 N N . LEU B 1 42 ? 1.674 17.547 3.598 1 97.19 42 LEU B N 1
ATOM 1542 C CA . LEU B 1 42 ? 2.242 17.344 2.27 1 97.19 42 LEU B CA 1
ATOM 1543 C C . LEU B 1 42 ? 2.035 15.906 1.803 1 97.19 42 LEU B C 1
ATOM 1545 O O . LEU B 1 42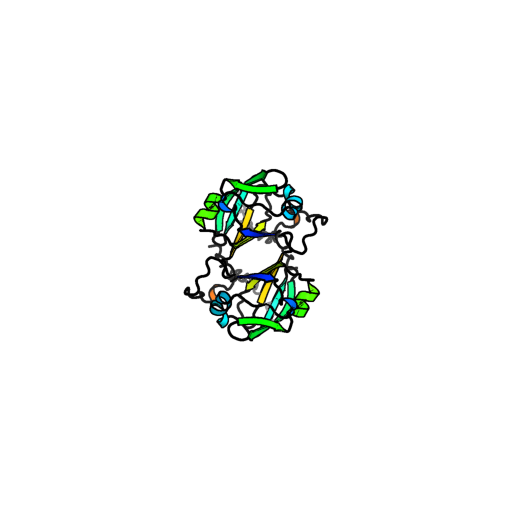 ? 2.416 14.961 2.5 1 97.19 42 LEU B O 1
ATOM 1549 N N . LEU B 1 43 ? 1.334 15.766 0.662 1 97.94 43 LEU B N 1
ATOM 1550 C CA . LEU B 1 43 ? 1.278 14.477 -0.024 1 97.94 43 LEU B CA 1
ATOM 1551 C C . LEU B 1 43 ? 2.477 14.305 -0.951 1 97.94 43 LEU B C 1
ATOM 1553 O O . LEU B 1 43 ? 2.652 15.078 -1.896 1 97.94 43 LEU B O 1
ATOM 1557 N N . GLN B 1 44 ? 3.254 13.336 -0.657 1 96.69 44 GLN B N 1
ATOM 1558 C CA . GLN B 1 44 ? 4.477 13.094 -1.42 1 96.69 44 GLN B CA 1
ATOM 1559 C C . GLN B 1 44 ? 4.367 11.812 -2.242 1 96.69 44 GLN B C 1
ATOM 1561 O O . GLN B 1 44 ? 3.959 10.773 -1.726 1 96.69 44 GLN B O 1
ATOM 1566 N N . ILE B 1 45 ? 4.691 11.914 -3.52 1 95.25 45 ILE B N 1
ATOM 1567 C CA . ILE B 1 45 ? 4.676 10.719 -4.363 1 95.25 45 ILE B CA 1
ATOM 1568 C C . ILE B 1 45 ? 6.098 10.188 -4.535 1 95.25 45 ILE B C 1
ATOM 1570 O O . ILE B 1 45 ? 7.051 10.773 -4.02 1 95.25 45 ILE B O 1
ATOM 1574 N N . LYS B 1 46 ? 6.227 9.109 -5.191 1 88 46 LYS B N 1
ATOM 1575 C CA . LYS B 1 46 ? 7.488 8.383 -5.328 1 88 46 LYS B CA 1
ATOM 1576 C C . LYS B 1 46 ? 8.57 9.266 -5.938 1 88 46 LYS B C 1
ATOM 1578 O O . LYS B 1 46 ? 9.742 9.164 -5.562 1 88 46 LYS B O 1
ATOM 1583 N N . SER B 1 47 ? 8.219 10.07 -6.863 1 87.12 47 SER B N 1
ATOM 1584 C CA . SER B 1 47 ? 9.18 10.938 -7.535 1 87.12 47 SER B CA 1
ATOM 1585 C C . SER B 1 47 ? 9.742 11.984 -6.582 1 87.12 47 SER B C 1
ATOM 1587 O O . SER B 1 47 ? 10.766 12.609 -6.871 1 87.12 47 SER B O 1
ATOM 1589 N N . GLY B 1 48 ? 9.094 12.203 -5.508 1 91 48 GLY B N 1
ATOM 1590 C CA . GLY B 1 48 ? 9.531 13.195 -4.539 1 91 48 GLY B CA 1
ATOM 1591 C C . GLY B 1 48 ? 8.719 14.477 -4.586 1 91 48 GLY B C 1
ATOM 1592 O O . GLY B 1 48 ? 8.797 15.305 -3.672 1 91 48 GLY B O 1
ATOM 1593 N N . GLU B 1 49 ? 7.93 14.648 -5.699 1 96.12 49 GLU B N 1
ATOM 1594 C CA . GLU B 1 49 ? 7.055 15.812 -5.773 1 96.12 49 GLU B CA 1
ATOM 1595 C C . GLU B 1 49 ? 6.035 15.812 -4.641 1 96.12 49 GLU B C 1
ATOM 1597 O O . GLU B 1 49 ? 5.602 14.75 -4.191 1 96.12 49 GLU B O 1
ATOM 1602 N N . THR B 1 50 ? 5.641 17.062 -4.25 1 97.19 50 THR B N 1
ATOM 1603 C CA . THR B 1 50 ? 4.723 17.156 -3.119 1 97.19 50 THR B CA 1
ATOM 1604 C C . THR B 1 50 ? 3.543 18.062 -3.461 1 97.19 50 THR B C 1
ATOM 1606 O O . THR B 1 50 ? 3.654 18.953 -4.316 1 97.19 50 THR B O 1
ATOM 1609 N N . TRP B 1 51 ? 2.414 17.844 -2.82 1 98.44 51 TRP B N 1
ATOM 1610 C CA . TRP B 1 51 ? 1.193 18.641 -2.844 1 98.44 51 TRP B CA 1
ATOM 1611 C C . TRP B 1 51 ? 0.75 19 -1.428 1 98.44 51 TRP B C 1
ATOM 1613 O O . TRP B 1 51 ? 0.656 18.125 -0.562 1 98.44 51 TRP B O 1
ATOM 1623 N N . SER B 1 52 ? 0.493 20.219 -1.232 1 98 52 SER B N 1
ATOM 1624 C CA . SER B 1 52 ? -0.023 20.641 0.065 1 98 52 SER B CA 1
ATOM 1625 C C . SER B 1 52 ? -1.538 20.484 0.135 1 98 52 SER B C 1
ATOM 1627 O O . SER B 1 52 ? -2.254 20.906 -0.775 1 98 52 SER B O 1
ATOM 1629 N N . VAL B 1 53 ? -1.998 19.922 1.229 1 98.38 53 VAL B N 1
ATOM 1630 C CA . VAL B 1 53 ? -3.434 19.797 1.459 1 98.38 53 VAL B CA 1
ATOM 1631 C C . VAL B 1 53 ? -3.773 20.266 2.875 1 98.38 53 VAL B C 1
ATOM 1633 O O . VAL B 1 53 ? -2.938 20.172 3.777 1 98.38 53 VAL B O 1
ATOM 1636 N N . LYS B 1 54 ? -4.957 20.719 3.012 1 97.56 54 LYS B N 1
ATOM 1637 C CA . LYS B 1 54 ? -5.477 21 4.352 1 97.56 54 LYS B CA 1
ATOM 1638 C C . LYS B 1 54 ? -6.113 19.75 4.957 1 97.56 54 LYS B C 1
ATOM 1640 O O . LYS B 1 54 ? -6.711 18.938 4.246 1 97.56 54 LYS B O 1
ATOM 1645 N N . ILE B 1 55 ? -5.953 19.594 6.219 1 96.69 55 ILE B N 1
ATOM 1646 C CA . ILE B 1 55 ? -6.664 18.578 6.992 1 96.69 55 ILE B CA 1
ATOM 1647 C C . ILE B 1 55 ? -7.762 19.234 7.82 1 96.69 55 ILE B C 1
ATOM 1649 O O . ILE B 1 55 ? -7.477 20.031 8.719 1 96.69 55 ILE B O 1
ATOM 1653 N N . GLU B 1 56 ? -8.977 18.859 7.504 1 95.62 56 GLU B N 1
ATOM 1654 C CA . GLU B 1 56 ? -10.109 19.516 8.141 1 95.62 56 GLU B CA 1
ATOM 1655 C C . GLU B 1 56 ? -11.078 18.5 8.727 1 95.62 56 GLU B C 1
ATOM 1657 O O . GLU B 1 56 ? -11.359 17.469 8.109 1 95.62 56 GLU B O 1
ATOM 1662 N N . ARG B 1 57 ? -11.555 18.953 9.844 1 93.88 57 ARG B N 1
ATOM 1663 C CA . ARG B 1 57 ? -12.602 18.156 10.461 1 93.88 57 ARG B CA 1
ATOM 1664 C C . ARG B 1 57 ? -13.984 18.609 9.992 1 93.88 57 ARG B C 1
ATOM 1666 O O . ARG B 1 57 ? -14.312 19.797 10.094 1 93.88 57 ARG B O 1
ATOM 1673 N N . ILE B 1 58 ? -14.695 17.734 9.5 1 93.69 58 ILE B N 1
ATOM 1674 C CA . ILE B 1 58 ? -16.094 17.953 9.141 1 93.69 58 ILE B CA 1
ATOM 1675 C C . ILE B 1 58 ? -16.969 16.922 9.844 1 93.69 58 ILE B C 1
ATOM 1677 O O . ILE B 1 58 ? -17 15.758 9.461 1 93.69 58 ILE B O 1
ATOM 1681 N N . GLY B 1 59 ? -17.672 17.359 10.875 1 92.81 59 GLY B N 1
ATOM 1682 C CA . GLY B 1 59 ? -18.344 16.391 11.734 1 92.81 59 GLY B CA 1
ATOM 1683 C C . GLY B 1 59 ? -17.375 15.531 12.531 1 92.81 59 GLY B C 1
ATOM 1684 O O . GLY B 1 59 ? -16.516 16.062 13.25 1 92.81 59 GLY B O 1
ATOM 1685 N N . GLU B 1 60 ? -17.516 14.281 12.398 1 91.06 60 GLU B N 1
ATOM 1686 C CA . GLU B 1 60 ? -16.672 13.367 13.156 1 91.06 60 GLU B CA 1
ATOM 1687 C C . GLU B 1 60 ? -15.531 12.82 12.289 1 91.06 60 GLU B C 1
ATOM 1689 O O . GLU B 1 60 ? -14.758 11.969 12.734 1 91.06 60 GLU B O 1
ATOM 1694 N N . GLN B 1 61 ? -15.516 13.391 11.102 1 94.25 61 GLN B N 1
ATOM 1695 C CA . GLN B 1 61 ? -14.539 12.836 10.164 1 94.25 61 GLN B CA 1
ATOM 1696 C C . GLN B 1 61 ? -13.508 13.891 9.773 1 94.25 61 GLN B C 1
ATOM 1698 O O . GLN B 1 61 ? -13.766 15.094 9.867 1 94.25 61 GLN B O 1
ATOM 1703 N N . TYR B 1 62 ? -12.367 13.375 9.406 1 96 62 TYR B N 1
ATOM 1704 C CA . TYR B 1 62 ? -11.305 14.242 8.906 1 96 62 TYR B CA 1
ATOM 1705 C C . TYR B 1 62 ? -11.055 13.992 7.422 1 96 62 TYR B C 1
ATOM 1707 O O . TYR B 1 62 ? -11.102 12.844 6.965 1 96 62 TYR B O 1
ATOM 1715 N N . PHE B 1 63 ? -10.75 15.117 6.707 1 97.81 63 PHE B N 1
ATOM 1716 C CA . PHE B 1 63 ? -10.602 15.062 5.258 1 97.81 63 PHE B CA 1
ATOM 1717 C C . PHE B 1 63 ? -9.336 15.797 4.816 1 97.81 63 PHE B C 1
ATOM 1719 O O . PHE B 1 63 ? -8.953 16.797 5.43 1 97.81 63 PHE B O 1
ATOM 1726 N N . PHE B 1 64 ? -8.766 15.258 3.797 1 98.31 64 PHE B N 1
ATOM 1727 C CA . PHE B 1 64 ? -7.977 16.141 2.941 1 98.31 64 PHE B CA 1
ATOM 1728 C C . PHE B 1 64 ? -8.883 17.016 2.098 1 98.31 64 PHE B C 1
ATOM 1730 O O . PHE B 1 64 ? -9.75 16.531 1.37 1 98.31 64 PHE B O 1
ATOM 1737 N N . THR B 1 65 ? -8.719 18.266 2.164 1 97.62 65 THR B N 1
ATOM 1738 C CA . THR B 1 65 ? -9.594 19.172 1.433 1 97.62 65 THR B CA 1
ATOM 1739 C C . THR B 1 65 ? -8.789 20.094 0.52 1 97.62 65 THR B C 1
ATOM 1741 O O . THR B 1 65 ? -8.344 19.672 -0.553 1 97.62 65 THR B O 1
ATOM 1744 N N . ASP B 1 66 ? -8.43 21.359 0.983 1 97.75 66 ASP B N 1
ATOM 1745 C CA . ASP B 1 66 ? -7.699 22.312 0.165 1 97.75 66 ASP B CA 1
ATOM 1746 C C . ASP B 1 66 ? -6.414 21.703 -0.382 1 97.75 66 ASP B C 1
ATOM 1748 O O . ASP B 1 66 ? -5.57 21.234 0.383 1 97.75 66 ASP B O 1
ATOM 1752 N N . GLY B 1 67 ? -6.332 21.734 -1.678 1 98.62 67 GLY B N 1
ATOM 1753 C CA . GLY B 1 67 ? -5.172 21.141 -2.322 1 98.62 67 GLY B CA 1
ATOM 1754 C C . GLY B 1 67 ? -5.438 19.75 -2.859 1 98.62 67 GLY B C 1
ATOM 1755 O O . GLY B 1 67 ? -4.805 19.312 -3.826 1 98.62 67 GLY B O 1
ATOM 1756 N N . TRP B 1 68 ? -6.387 19.016 -2.309 1 98.69 68 TRP B N 1
ATOM 1757 C CA . TRP B 1 68 ? -6.719 17.656 -2.727 1 98.69 68 TRP B CA 1
ATOM 1758 C C . TRP B 1 68 ? -7.238 17.641 -4.16 1 98.69 68 TRP B C 1
ATOM 1760 O O . TRP B 1 68 ? -6.777 16.844 -4.984 1 98.69 68 TRP B O 1
ATOM 1770 N N . PRO B 1 69 ? -8.086 18.609 -4.531 1 98.81 69 PRO B N 1
ATOM 1771 C CA . PRO B 1 69 ? -8.547 18.594 -5.922 1 98.81 69 PRO B CA 1
ATOM 1772 C C . PRO B 1 69 ? -7.41 18.766 -6.926 1 98.81 69 PRO B C 1
ATOM 1774 O O . PRO B 1 69 ? -7.43 18.141 -7.996 1 98.81 69 PRO B O 1
ATOM 1777 N N . LYS B 1 70 ? -6.445 19.562 -6.566 1 98.81 70 LYS B N 1
ATOM 1778 C CA . LYS B 1 70 ? -5.285 19.703 -7.445 1 98.81 70 LYS B CA 1
ATOM 1779 C C . LYS B 1 70 ? -4.512 18.391 -7.543 1 98.81 70 LYS B C 1
ATOM 1781 O O . LYS B 1 70 ? -4.066 18.016 -8.625 1 98.81 70 LYS B O 1
ATOM 1786 N N . PHE B 1 71 ? -4.328 17.75 -6.445 1 98.69 71 PHE B N 1
ATOM 1787 C CA . PHE B 1 71 ? -3.662 16.453 -6.445 1 98.69 71 PHE B CA 1
ATOM 1788 C C . PHE B 1 71 ? -4.398 15.469 -7.344 1 98.69 71 PHE B C 1
ATOM 1790 O O . PHE B 1 71 ? -3.779 14.773 -8.148 1 98.69 71 PHE B O 1
ATOM 1797 N N . VAL B 1 72 ? -5.719 15.438 -7.199 1 98.75 72 VAL B N 1
ATOM 1798 C CA . VAL B 1 72 ? -6.574 14.562 -7.996 1 98.75 72 VAL B CA 1
ATOM 1799 C C . VAL B 1 72 ? -6.391 14.883 -9.484 1 98.75 72 VAL B C 1
ATOM 1801 O O . VAL B 1 72 ? -6.16 13.977 -10.289 1 98.75 72 VAL B O 1
ATOM 1804 N N . LYS B 1 73 ? -6.438 16.109 -9.781 1 98.56 73 LYS B N 1
ATOM 1805 C CA . LYS B 1 73 ? -6.332 16.547 -11.172 1 98.56 73 LYS B CA 1
ATOM 1806 C C . LYS B 1 73 ? -4.945 16.25 -11.734 1 98.56 73 LYS B C 1
ATOM 1808 O O . LYS B 1 73 ? -4.824 15.695 -12.828 1 98.56 73 LYS B O 1
ATOM 1813 N N . ASP B 1 74 ? -3.936 16.609 -10.992 1 98.31 74 ASP B N 1
ATOM 1814 C CA . ASP B 1 74 ? -2.564 16.469 -11.477 1 98.31 74 ASP B CA 1
ATOM 1815 C C . ASP B 1 74 ? -2.219 15 -11.734 1 98.31 74 ASP B C 1
ATOM 1817 O O . ASP B 1 74 ? -1.425 14.695 -12.625 1 98.31 74 ASP B O 1
ATOM 1821 N N . HIS B 1 75 ? -2.865 14.125 -11.023 1 97.81 75 HIS B N 1
ATOM 1822 C CA . HIS B 1 75 ? -2.521 12.711 -11.164 1 97.81 75 HIS B CA 1
ATOM 1823 C C . HIS B 1 75 ? -3.605 11.953 -11.922 1 97.81 75 HIS B C 1
ATOM 1825 O O . HIS B 1 75 ? -3.518 10.734 -12.086 1 97.81 75 HIS B O 1
ATOM 1831 N N . GLY B 1 76 ? -4.59 12.633 -12.367 1 97.94 76 GLY B N 1
ATOM 1832 C CA . GLY B 1 76 ? -5.664 12 -13.109 1 97.94 76 GLY B CA 1
ATOM 1833 C C . GLY B 1 76 ? -6.32 10.859 -12.359 1 97.94 76 GLY B C 1
ATOM 1834 O O . GLY B 1 76 ? -6.551 9.789 -12.922 1 97.94 76 GLY B O 1
ATOM 1835 N N . LEU B 1 77 ? -6.586 11.031 -11.086 1 98.06 77 LEU B N 1
ATOM 1836 C CA . LEU B 1 77 ? -7.18 9.984 -10.266 1 98.06 77 LEU B CA 1
ATOM 1837 C C . LEU B 1 77 ? -8.617 9.703 -10.695 1 98.06 77 LEU B C 1
ATOM 1839 O O . LEU B 1 77 ? -9.359 10.625 -11.023 1 98.06 77 LEU B O 1
ATOM 1843 N N . LYS B 1 78 ? -8.984 8.445 -10.656 1 97.5 78 LYS B N 1
ATOM 1844 C CA . LYS B 1 78 ? -10.305 8.008 -11.109 1 97.5 78 LYS B CA 1
ATOM 1845 C C . LYS B 1 78 ? -10.992 7.16 -10.047 1 97.5 78 LYS B C 1
ATOM 1847 O O . LYS B 1 78 ? -10.336 6.586 -9.172 1 97.5 78 LYS B O 1
ATOM 1852 N N . MET B 1 79 ? -12.336 7.098 -10.227 1 96.38 79 MET B N 1
ATOM 1853 C CA . MET B 1 79 ? -13.148 6.242 -9.367 1 96.38 79 MET B CA 1
ATOM 1854 C C . MET B 1 79 ? -12.625 4.809 -9.375 1 96.38 79 MET B C 1
ATOM 1856 O O . MET B 1 79 ? -12.281 4.277 -10.43 1 96.38 79 MET B O 1
ATOM 1860 N N . GLY B 1 80 ? -12.516 4.219 -8.18 1 95.56 80 GLY B N 1
ATOM 1861 C CA . GLY B 1 80 ? -12.125 2.824 -8.078 1 95.56 80 GLY B CA 1
ATOM 1862 C C . GLY B 1 80 ? -10.625 2.641 -7.902 1 95.56 80 GLY B C 1
ATOM 1863 O O . GLY B 1 80 ? -10.164 1.552 -7.555 1 95.56 80 GLY B O 1
ATOM 1864 N N . GLU B 1 81 ? -9.875 3.689 -8.195 1 96.69 81 GLU B N 1
ATOM 1865 C CA . GLU B 1 81 ? -8.438 3.607 -7.926 1 96.69 81 GLU B CA 1
ATOM 1866 C C . GLU B 1 81 ? -8.156 3.625 -6.426 1 96.69 81 GLU B C 1
ATOM 1868 O O . GLU B 1 81 ? -9.031 3.953 -5.625 1 96.69 81 GLU B O 1
ATOM 1873 N N . PHE B 1 82 ? -6.926 3.211 -6.121 1 95.81 82 PHE B N 1
ATOM 1874 C CA . PHE B 1 82 ? -6.594 2.932 -4.73 1 95.81 82 PHE B CA 1
ATOM 1875 C C . PHE B 1 82 ? -5.32 3.666 -4.32 1 95.81 82 PHE B C 1
ATOM 1877 O O . PHE B 1 82 ? -4.324 3.645 -5.043 1 95.81 82 PHE B O 1
ATOM 1884 N N . LEU B 1 83 ? -5.453 4.316 -3.137 1 98.19 83 LEU B N 1
ATOM 1885 C CA . LEU B 1 83 ? -4.273 5.008 -2.631 1 98.19 83 LEU B CA 1
ATOM 1886 C C . LEU B 1 83 ? -3.863 4.461 -1.269 1 98.19 83 LEU B C 1
ATOM 1888 O O . LEU B 1 83 ? -4.719 4.094 -0.459 1 98.19 83 LEU B O 1
ATOM 1892 N N . VAL B 1 84 ? -2.58 4.355 -1.01 1 97.62 84 VAL B N 1
ATOM 1893 C CA . VAL B 1 84 ? -2.027 4.086 0.314 1 97.62 84 VAL B CA 1
ATOM 1894 C C . VAL B 1 84 ? -1.254 5.305 0.809 1 97.62 84 VAL B C 1
ATOM 1896 O O . VAL B 1 84 ? -0.47 5.898 0.062 1 97.62 84 VAL B O 1
ATOM 1899 N N . PHE B 1 85 ? -1.527 5.656 2.023 1 97 85 PHE B N 1
ATOM 1900 C CA . PHE B 1 85 ? -0.881 6.789 2.674 1 97 85 PHE B CA 1
ATOM 1901 C C . PHE B 1 85 ? -0.026 6.328 3.848 1 97 85 PHE B C 1
ATOM 1903 O O . PHE B 1 85 ? -0.52 5.66 4.758 1 97 85 PHE B O 1
ATOM 1910 N N . TRP B 1 86 ? 1.216 6.645 3.791 1 95 86 TRP B N 1
ATOM 1911 C CA . TRP B 1 86 ? 2.117 6.398 4.914 1 95 86 TRP B CA 1
ATOM 1912 C C . TRP B 1 86 ? 2.49 7.703 5.609 1 95 86 TRP B C 1
ATOM 1914 O O . TRP B 1 86 ? 3.021 8.617 4.98 1 95 86 TRP B O 1
ATOM 1924 N N . LEU B 1 87 ? 2.16 7.758 6.871 1 93.62 87 LEU B N 1
ATOM 1925 C CA . LEU B 1 87 ? 2.627 8.891 7.664 1 93.62 87 LEU B CA 1
ATOM 1926 C C . LEU B 1 87 ? 4.141 8.836 7.852 1 93.62 87 LEU B C 1
ATOM 1928 O O . LEU B 1 87 ? 4.68 7.824 8.305 1 93.62 87 LEU B O 1
ATOM 1932 N N . VAL B 1 88 ? 4.797 9.906 7.391 1 88.25 88 VAL B N 1
ATOM 1933 C CA . VAL B 1 88 ? 6.242 10 7.578 1 88.25 88 VAL B CA 1
ATOM 1934 C C . VAL B 1 88 ? 6.547 10.617 8.938 1 88.25 88 VAL B C 1
ATOM 1936 O O . VAL B 1 88 ? 6.203 11.773 9.195 1 88.25 88 VAL B O 1
ATOM 1939 N N . LEU B 1 89 ? 7.094 9.805 9.75 1 75.12 89 LEU B N 1
ATOM 1940 C CA . LEU B 1 89 ? 7.426 10.297 11.078 1 75.12 89 LEU B CA 1
ATOM 1941 C C . LEU B 1 89 ? 8.844 10.859 11.109 1 75.12 89 LEU B C 1
ATOM 1943 O O . LEU B 1 89 ? 9.781 10.219 10.648 1 75.12 89 LEU B O 1
ATOM 1947 N N . GLY B 1 90 ? 9.016 12.18 11.062 1 65.75 90 GLY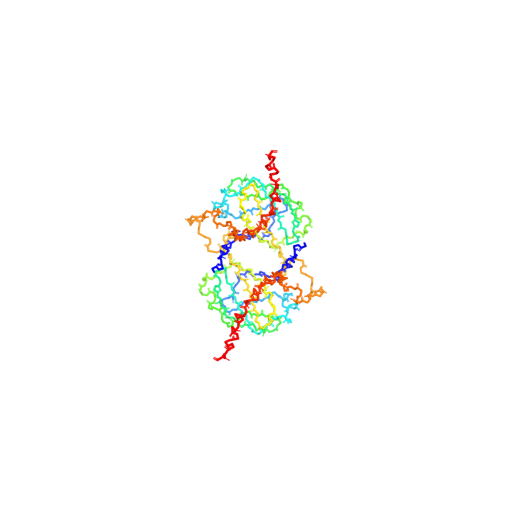 B N 1
ATOM 1948 C CA . GLY B 1 90 ? 10.312 12.82 11.227 1 65.75 90 GLY B CA 1
ATOM 1949 C C . GLY B 1 90 ? 10.484 13.477 12.578 1 65.75 90 GLY B C 1
ATOM 1950 O O . GLY B 1 90 ? 9.594 13.406 13.43 1 65.75 90 GLY B O 1
ATOM 1951 N N . LYS B 1 91 ? 11.789 13.844 12.734 1 57.72 91 LYS B N 1
ATOM 1952 C CA . LYS B 1 91 ? 12.219 14.438 13.992 1 57.72 91 LYS B CA 1
ATOM 1953 C C . LYS B 1 91 ? 11.422 15.711 14.297 1 57.72 91 LYS B C 1
ATOM 1955 O O . LYS B 1 91 ? 11.148 16.016 15.453 1 57.72 91 LYS B O 1
ATOM 1960 N N . ASN B 1 92 ? 11.086 16.406 13.258 1 56.62 92 ASN B N 1
ATOM 1961 C CA . ASN B 1 92 ? 10.375 17.656 13.523 1 56.62 92 ASN B CA 1
ATOM 1962 C C . ASN B 1 92 ? 8.891 17.531 13.211 1 56.62 92 ASN B C 1
ATOM 1964 O O . ASN B 1 92 ? 8.516 17.141 12.109 1 56.62 92 ASN B O 1
ATOM 1968 N N . ASN B 1 93 ? 7.973 17.375 14.156 1 58.88 93 ASN B N 1
ATOM 1969 C CA . ASN B 1 93 ? 6.527 17.188 14.094 1 58.88 93 ASN B CA 1
ATOM 1970 C C . ASN B 1 93 ? 5.828 18.391 13.477 1 58.88 93 ASN B C 1
ATOM 1972 O O . ASN B 1 93 ? 4.613 18.547 13.625 1 58.88 93 ASN B O 1
ATOM 1976 N N . SER B 1 94 ? 6.562 19.172 12.789 1 71.44 94 SER B N 1
ATOM 1977 C CA . SER B 1 94 ? 5.863 20.391 12.438 1 71.44 94 SER B CA 1
ATOM 1978 C C . SER B 1 94 ? 5.051 20.234 11.164 1 71.44 94 SER B C 1
ATOM 1980 O O . SER B 1 94 ? 4.035 20.906 10.969 1 71.44 94 SER B O 1
ATOM 1982 N N . THR B 1 95 ? 5.445 19.312 10.383 1 82.56 95 THR B N 1
ATOM 1983 C CA . THR B 1 95 ? 4.711 19.125 9.133 1 82.56 95 THR B CA 1
ATOM 1984 C C . THR B 1 95 ? 4.289 17.672 8.961 1 82.56 95 THR B C 1
ATOM 1986 O O . THR B 1 95 ? 5.113 16.766 9.078 1 82.56 95 THR B O 1
ATOM 1989 N N . THR B 1 96 ? 3.062 17.609 8.805 1 92.94 96 THR B N 1
ATOM 1990 C CA . THR B 1 96 ? 2.566 16.266 8.508 1 92.94 96 THR B CA 1
ATOM 1991 C C . THR B 1 96 ? 2.871 15.883 7.062 1 92.94 96 THR B C 1
ATOM 1993 O O . THR B 1 96 ? 2.564 16.641 6.141 1 92.94 96 THR B O 1
ATOM 1996 N N . ILE B 1 97 ? 3.58 14.82 6.871 1 94.06 97 ILE B N 1
ATOM 1997 C CA . ILE B 1 97 ? 3.869 14.336 5.523 1 94.06 97 ILE B CA 1
ATOM 1998 C C . ILE B 1 97 ? 3.316 12.922 5.352 1 94.06 97 ILE B C 1
ATOM 2000 O O . ILE B 1 97 ? 3.529 12.062 6.203 1 94.06 97 ILE B O 1
ATOM 2004 N N . PHE B 1 98 ? 2.574 12.742 4.246 1 95.94 98 PHE B N 1
ATOM 2005 C CA . PHE B 1 98 ? 2.172 11.406 3.818 1 95.94 98 PHE B CA 1
ATOM 2006 C C . PHE B 1 98 ? 2.875 11.023 2.521 1 95.94 98 PHE B C 1
ATOM 2008 O O . PHE B 1 98 ? 2.803 11.75 1.529 1 95.94 98 PHE B O 1
ATOM 2015 N N . GLU B 1 99 ? 3.572 9.922 2.549 1 95.44 99 GLU B N 1
ATOM 2016 C CA . GLU B 1 99 ? 3.926 9.289 1.283 1 95.44 99 GLU B CA 1
ATOM 2017 C C . GLU B 1 99 ? 2.73 8.555 0.68 1 95.44 99 GLU B C 1
ATOM 2019 O O . GLU B 1 99 ? 2.033 7.816 1.377 1 95.44 99 GLU B O 1
ATOM 2024 N N . VAL B 1 100 ? 2.551 8.797 -0.645 1 97.56 100 VAL B N 1
ATOM 2025 C CA . VAL B 1 100 ? 1.344 8.266 -1.272 1 97.56 100 VAL B CA 1
ATOM 2026 C C . VAL B 1 100 ? 1.723 7.316 -2.402 1 97.56 100 VAL B C 1
ATOM 2028 O O . VAL B 1 100 ? 2.52 7.664 -3.277 1 97.56 100 VAL B O 1
ATOM 2031 N N . ALA B 1 101 ? 1.236 6.133 -2.314 1 96.75 101 ALA B N 1
ATOM 2032 C CA . ALA B 1 101 ? 1.248 5.211 -3.447 1 96.75 101 ALA B CA 1
ATOM 2033 C C . ALA B 1 101 ? -0.124 5.141 -4.113 1 96.75 101 ALA B C 1
ATOM 2035 O O . ALA B 1 101 ? -1.151 5.117 -3.43 1 96.75 101 ALA B O 1
ATOM 2036 N N . MET B 1 102 ? -0.121 5.102 -5.426 1 97.81 102 MET B N 1
ATOM 2037 C CA . MET B 1 102 ? -1.361 5.082 -6.199 1 97.81 102 MET B CA 1
ATOM 2038 C C . MET B 1 102 ? -1.447 3.828 -7.059 1 97.81 102 MET B C 1
ATOM 2040 O O . MET B 1 102 ? -0.498 3.49 -7.77 1 97.81 102 MET B O 1
ATOM 2044 N N . TYR B 1 103 ? -2.57 3.252 -7.031 1 97.5 103 TYR B N 1
ATOM 2045 C CA . TYR B 1 103 ? -2.812 2.037 -7.801 1 97.5 103 TYR B CA 1
ATOM 2046 C C . TYR B 1 103 ? -4.031 2.197 -8.703 1 97.5 103 TYR B C 1
ATOM 2048 O O . TYR B 1 103 ? -5.078 2.676 -8.258 1 97.5 103 TYR B O 1
ATOM 2056 N N . GLY B 1 104 ? -3.83 1.77 -9.93 1 96.31 104 GLY B N 1
ATOM 2057 C CA . GLY B 1 104 ? -4.945 1.79 -10.867 1 96.31 104 GLY B CA 1
ATOM 2058 C C . GLY B 1 104 ? -5.898 0.624 -10.68 1 96.31 104 GLY B C 1
ATOM 2059 O O . GLY B 1 104 ? -5.676 -0.235 -9.828 1 96.31 104 GLY B O 1
ATOM 2060 N N . THR B 1 105 ? -6.945 0.62 -11.484 1 94.56 105 THR B N 1
ATOM 2061 C CA . THR B 1 105 ? -7.953 -0.43 -11.414 1 94.56 105 THR B CA 1
ATOM 2062 C C . THR B 1 105 ? -7.383 -1.762 -11.891 1 94.56 105 THR B C 1
ATOM 2064 O O . THR B 1 105 ? -7.988 -2.814 -11.68 1 94.56 105 THR B O 1
ATOM 2067 N N . 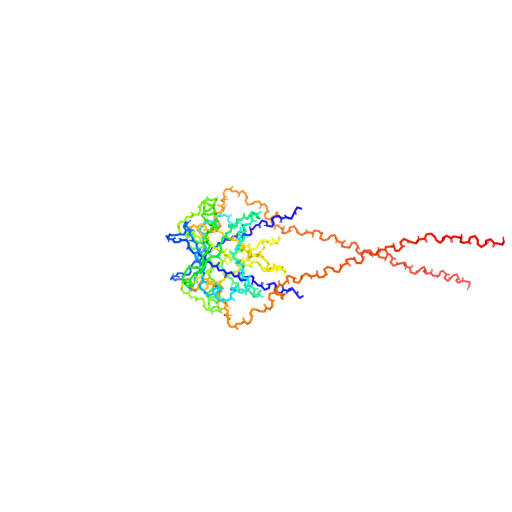THR B 1 106 ? -6.176 -1.808 -12.445 1 93.81 106 THR B N 1
ATOM 2068 C CA . THR B 1 106 ? -5.477 -3.033 -12.82 1 93.81 106 THR B CA 1
ATOM 2069 C C . THR B 1 106 ? -4.922 -3.736 -11.586 1 93.81 106 THR B C 1
ATOM 2071 O O . THR B 1 106 ? -4.523 -4.898 -11.648 1 93.81 106 THR B O 1
ATOM 2074 N N . GLY B 1 107 ? -4.852 -3.002 -10.539 1 96.06 107 GLY B N 1
ATOM 2075 C CA . GLY B 1 107 ? -4.246 -3.523 -9.32 1 96.06 107 GLY B CA 1
ATOM 2076 C C . GLY B 1 107 ? -2.775 -3.178 -9.195 1 96.06 107 GLY B C 1
ATOM 2077 O O . GLY B 1 107 ? -2.148 -3.475 -8.18 1 96.06 107 GLY B O 1
ATOM 2078 N N . CYS B 1 108 ? -2.277 -2.6 -10.203 1 96.75 108 CYS B N 1
ATOM 2079 C CA . CYS B 1 108 ? -0.862 -2.242 -10.227 1 96.75 108 CYS B CA 1
ATOM 2080 C C . CYS B 1 108 ? -0.676 -0.74 -10.047 1 96.75 108 CYS B C 1
ATOM 2082 O O . CYS B 1 108 ? -1.646 0.02 -10.094 1 96.75 108 CYS B O 1
ATOM 2084 N N . ASP B 1 109 ? 0.605 -0.438 -9.812 1 94.88 109 ASP B N 1
ATOM 2085 C CA . ASP B 1 109 ? 0.978 0.973 -9.789 1 94.88 109 ASP B CA 1
ATOM 2086 C C . ASP B 1 109 ? 0.359 1.73 -10.961 1 94.88 109 ASP B C 1
ATOM 2088 O O . ASP B 1 109 ? 0.406 1.265 -12.102 1 94.88 109 ASP B O 1
ATOM 2092 N N . LYS B 1 110 ? -0.215 2.818 -10.625 1 94.06 110 LYS B N 1
ATOM 2093 C CA . LYS B 1 110 ? -0.966 3.576 -11.617 1 94.06 110 LYS B CA 1
ATOM 2094 C C . LYS B 1 110 ? -0.07 3.996 -12.781 1 94.06 110 LYS B C 1
ATOM 2096 O O . LYS B 1 110 ? -0.537 4.129 -13.914 1 94.06 110 LYS B O 1
ATOM 2101 N N . ASP B 1 111 ? 1.164 4.199 -12.562 1 88.81 111 ASP B N 1
ATOM 2102 C CA . ASP B 1 111 ? 2.078 4.684 -13.594 1 88.81 111 ASP B CA 1
ATOM 2103 C C . ASP B 1 111 ? 2.818 3.527 -14.258 1 88.81 111 ASP B C 1
ATOM 2105 O O . ASP B 1 111 ? 3.766 3.744 -15.023 1 88.81 111 ASP B O 1
ATOM 2109 N N . LEU B 1 112 ? 2.424 2.375 -13.914 1 88.69 112 LEU B N 1
ATOM 2110 C CA . LEU B 1 112 ? 3.082 1.229 -14.531 1 88.69 112 LEU B CA 1
ATOM 2111 C C . LEU B 1 112 ? 2.84 1.211 -16.047 1 88.69 112 LEU B C 1
ATOM 2113 O O . LEU B 1 112 ? 1.694 1.269 -16.484 1 88.69 112 LEU B O 1
ATOM 2117 N N . ASN B 1 113 ? 3.922 1.313 -16.734 1 77.12 113 ASN B N 1
ATOM 2118 C CA . ASN B 1 113 ? 3.932 1.192 -18.188 1 77.12 113 ASN B CA 1
ATOM 2119 C C . ASN B 1 113 ? 4.672 -0.064 -18.641 1 77.12 113 ASN B C 1
ATOM 2121 O O . ASN B 1 113 ? 5.895 -0.142 -18.547 1 77.12 113 ASN B O 1
ATOM 2125 N N . PRO B 1 114 ? 3.881 -1.076 -19.062 1 69.75 114 PRO B N 1
ATOM 2126 C CA . PRO B 1 114 ? 4.5 -2.354 -19.422 1 69.75 114 PRO B CA 1
ATOM 2127 C C . PRO B 1 114 ? 5.535 -2.209 -20.531 1 69.75 114 PRO B C 1
ATOM 2129 O O . PRO B 1 114 ? 6.43 -3.051 -20.672 1 69.75 114 PRO B O 1
ATOM 2132 N N . SER B 1 115 ? 5.34 -1.33 -21.438 1 67.62 115 SER B N 1
ATOM 2133 C CA . SER B 1 115 ? 6.27 -1.176 -22.547 1 67.62 115 SER B CA 1
ATOM 2134 C C . SER B 1 115 ? 7.566 -0.513 -22.094 1 67.62 115 SER B C 1
ATOM 2136 O O . SER B 1 115 ? 8.531 -0.451 -22.859 1 67.62 115 SER B O 1
ATOM 2138 N N . ALA B 1 116 ? 7.617 0.01 -20.953 1 57.78 116 ALA B N 1
ATOM 2139 C CA . ALA B 1 116 ? 8.844 0.667 -20.531 1 57.78 116 ALA B CA 1
ATOM 2140 C C . ALA B 1 116 ? 9.883 -0.357 -20.062 1 57.78 116 ALA B C 1
ATOM 2142 O O . ALA B 1 116 ? 9.539 -1.35 -19.422 1 57.78 116 ALA B O 1
ATOM 2143 N N . PRO B 1 117 ? 10.992 -0.49 -20.859 1 48.94 117 PRO B N 1
ATOM 2144 C CA . PRO B 1 117 ? 12.008 -1.444 -20.422 1 48.94 117 PRO B CA 1
ATOM 2145 C C . PRO B 1 117 ? 12.188 -1.456 -18.906 1 48.94 117 PRO B C 1
ATOM 2147 O O . PRO B 1 117 ? 12.195 -0.397 -18.266 1 48.94 117 PRO B O 1
ATOM 2150 N N . ILE B 1 118 ? 11.703 -2.439 -18.281 1 51 118 ILE B N 1
ATOM 2151 C CA . ILE B 1 118 ? 12.117 -2.537 -16.891 1 51 118 ILE B CA 1
ATOM 2152 C C . ILE B 1 118 ? 13.594 -2.15 -16.766 1 51 118 ILE B C 1
ATOM 2154 O O . ILE B 1 118 ? 14.461 -2.777 -17.391 1 51 118 ILE B O 1
ATOM 2158 N N . HIS B 1 119 ? 14.031 -1.006 -16.734 1 44.56 119 HIS B N 1
ATOM 2159 C CA . HIS B 1 119 ? 15.461 -0.809 -16.578 1 44.56 119 HIS B CA 1
ATOM 2160 C C . HIS B 1 119 ? 16.094 -1.948 -15.781 1 44.56 119 HIS B C 1
ATOM 2162 O O . HIS B 1 119 ? 15.414 -2.613 -15 1 44.56 119 HIS B O 1
ATOM 2168 N N . ASP B 1 120 ? 17.281 -2.453 -16.266 1 41.59 120 ASP B N 1
ATOM 2169 C CA . ASP B 1 120 ? 18.156 -3.477 -15.68 1 41.59 120 ASP B CA 1
ATOM 2170 C C . ASP B 1 120 ? 17.938 -3.576 -14.172 1 41.59 120 ASP B C 1
ATOM 2172 O O . ASP B 1 120 ? 18.109 -2.592 -13.453 1 41.59 120 ASP B O 1
ATOM 2176 N N . PRO B 1 121 ? 17.203 -4.637 -13.836 1 41.12 121 PRO B N 1
ATOM 2177 C CA . PRO B 1 121 ? 17.109 -4.738 -12.375 1 41.12 121 PRO B CA 1
ATOM 2178 C C . PRO B 1 121 ? 18.406 -4.328 -11.68 1 41.12 121 PRO B C 1
ATOM 2180 O O . PRO B 1 121 ? 18.469 -4.293 -10.445 1 41.12 121 PRO B O 1
ATOM 2183 N N . ARG B 1 122 ? 19.516 -4.555 -12.508 1 37.62 122 ARG B N 1
ATOM 2184 C CA . ARG B 1 122 ? 20.812 -4.125 -11.992 1 37.62 122 ARG B CA 1
ATOM 2185 C C . ARG B 1 122 ? 20.766 -2.674 -11.523 1 37.62 122 ARG B C 1
ATOM 2187 O O . ARG B 1 122 ? 21.656 -2.217 -10.805 1 37.62 122 ARG B O 1
ATOM 2194 N N . HIS B 1 123 ? 19.953 -1.938 -12.281 1 38.22 123 HIS B N 1
ATOM 2195 C CA . HIS B 1 123 ? 19.922 -0.528 -11.906 1 38.22 123 HIS B CA 1
ATOM 2196 C C . HIS B 1 123 ? 19.062 -0.308 -10.656 1 38.22 123 HIS B C 1
ATOM 2198 O O . HIS B 1 123 ? 19 0.809 -10.141 1 38.22 123 HIS B O 1
ATOM 2204 N N . PHE B 1 124 ? 18.172 -1.18 -10.422 1 38.66 124 PHE B N 1
ATOM 2205 C CA . PHE B 1 124 ? 17.438 -1.119 -9.156 1 38.66 124 PHE B CA 1
ATOM 2206 C C . PHE B 1 124 ? 18.328 -1.553 -7.996 1 38.66 124 PHE B C 1
ATOM 2208 O O . PHE B 1 124 ? 17.844 -1.742 -6.879 1 38.66 124 PHE B O 1
ATOM 2215 N N . LEU B 1 125 ? 19.438 -2.066 -8.297 1 34.88 125 LEU B N 1
ATOM 2216 C CA . LEU B 1 125 ? 20.297 -2.354 -7.148 1 34.88 125 LEU B CA 1
ATOM 2217 C C . LEU B 1 125 ? 20.406 -1.142 -6.234 1 34.88 125 LEU B C 1
ATOM 2219 O O . LEU B 1 125 ? 20.609 -0.019 -6.703 1 34.88 125 LEU B O 1
ATOM 2223 N N . PRO B 1 126 ? 19.797 -1.225 -5.195 1 32.66 126 PRO B N 1
ATOM 2224 C CA . PRO B 1 126 ? 20.188 -0.113 -4.324 1 32.66 126 PRO B CA 1
ATOM 2225 C C . PRO B 1 126 ? 21.609 0.395 -4.609 1 32.66 126 PRO B C 1
ATOM 2227 O O . PRO B 1 126 ? 22.5 -0.399 -4.887 1 32.66 126 PRO B O 1
ATOM 2230 N N . GLN B 1 127 ? 21.656 1.395 -5.359 1 32.16 127 GLN B N 1
ATOM 2231 C CA . GLN B 1 127 ? 23.016 1.909 -5.289 1 32.16 127 GLN B CA 1
ATOM 2232 C C . GLN B 1 127 ? 23.656 1.567 -3.949 1 32.16 127 GLN B C 1
ATOM 2234 O O . GLN B 1 127 ? 23.188 1.993 -2.895 1 32.16 127 GLN B O 1
ATOM 2239 N N . LEU B 1 128 ? 24.047 0.378 -3.758 1 31.75 128 LEU B N 1
ATOM 2240 C CA . LEU B 1 128 ? 25.062 0.266 -2.725 1 31.75 128 LEU B CA 1
ATOM 2241 C C . LEU B 1 128 ? 25.922 1.529 -2.668 1 31.75 128 LEU B C 1
ATOM 2243 O O . LEU B 1 128 ? 26.656 1.826 -3.607 1 31.75 128 LEU B O 1
ATOM 2247 N N . VAL B 1 129 ? 25.391 2.566 -2.229 1 29.7 129 VAL B N 1
ATOM 2248 C CA . VAL B 1 129 ? 26.359 3.592 -1.881 1 29.7 129 VAL B CA 1
ATOM 2249 C C . VAL B 1 129 ? 27.703 2.936 -1.534 1 29.7 129 VAL B C 1
ATOM 2251 O O . VAL B 1 129 ? 27.75 2.049 -0.679 1 29.7 129 VAL B O 1
ATOM 2254 N N . ASP B 1 130 ? 28.5 2.836 -2.443 1 32.56 130 ASP B N 1
ATOM 2255 C CA . ASP B 1 130 ? 29.906 2.566 -2.148 1 32.56 130 ASP B CA 1
ATOM 2256 C C . ASP B 1 130 ? 30.297 3.125 -0.783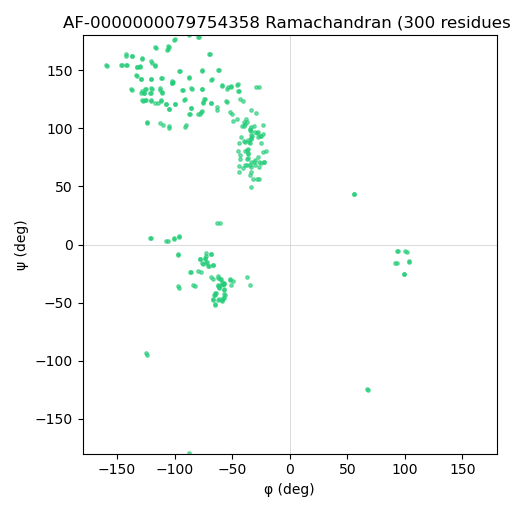 1 32.56 130 ASP B C 1
ATOM 2258 O O . ASP B 1 130 ? 30.359 4.34 -0.599 1 32.56 130 ASP B O 1
ATOM 2262 N N . GLN B 1 131 ? 29.594 2.711 0.283 1 30.84 131 GLN B N 1
ATOM 2263 C CA . GLN B 1 131 ? 30.359 3.141 1.451 1 30.84 131 GLN B CA 1
ATOM 2264 C C . GLN B 1 131 ? 31.859 3.068 1.185 1 30.84 131 GLN B C 1
ATOM 2266 O O . GLN B 1 131 ? 32.344 2.076 0.646 1 30.84 131 GLN B O 1
ATOM 2271 N N . PRO B 1 132 ? 32.375 4.258 0.855 1 30.62 132 PRO B N 1
ATOM 2272 C CA . PRO B 1 132 ? 33.812 4.133 0.658 1 30.62 132 PRO B CA 1
ATOM 2273 C C . PRO B 1 132 ? 34.438 3.055 1.539 1 30.62 132 PRO B C 1
ATOM 2275 O O . PRO B 1 132 ? 34 2.838 2.668 1 30.62 132 PRO B O 1
ATOM 2278 N N . ASN B 1 133 ? 34.688 1.943 0.918 1 32.44 133 ASN B N 1
ATOM 2279 C CA . ASN B 1 133 ? 35.531 1.004 1.649 1 32.44 133 ASN B CA 1
ATOM 2280 C C . ASN B 1 133 ? 36.375 1.717 2.684 1 32.44 133 ASN B C 1
ATOM 2282 O O . ASN B 1 133 ? 37.219 2.551 2.332 1 32.44 133 ASN B O 1
ATOM 2286 N N . PRO B 1 134 ? 35.75 2.041 3.852 1 28.58 134 PRO B N 1
ATOM 2287 C CA . PRO B 1 134 ? 36.781 2.656 4.695 1 28.58 134 PRO B CA 1
ATOM 2288 C C . PRO B 1 134 ? 38.156 2.049 4.477 1 28.58 134 PRO B C 1
ATOM 2290 O O . PRO B 1 134 ? 38.312 0.826 4.398 1 28.58 134 PRO B O 1
ATOM 2293 N N . GLU B 1 135 ? 38.875 2.678 3.543 1 31.88 135 GLU B N 1
ATOM 2294 C CA . GLU B 1 135 ? 40.281 2.305 3.465 1 31.88 135 GLU B CA 1
ATOM 2295 C C . GLU B 1 135 ? 40.781 1.798 4.809 1 31.88 135 GLU B C 1
ATOM 2297 O O . GLU B 1 135 ? 40.781 2.529 5.801 1 31.88 135 GLU B O 1
ATOM 2302 N N . ILE B 1 136 ? 40.312 0.588 5.199 1 30.42 136 ILE B N 1
ATOM 2303 C CA . ILE B 1 136 ? 41.062 0.025 6.309 1 30.42 136 ILE B CA 1
ATOM 2304 C C . ILE B 1 136 ? 42.531 0.446 6.191 1 30.42 136 ILE B C 1
ATOM 2306 O O . ILE B 1 136 ? 43.219 0.102 5.219 1 30.42 136 ILE B O 1
ATOM 2310 N N . ASN B 1 137 ? 42.656 1.757 6.465 1 26.97 137 ASN B N 1
ATOM 2311 C CA . ASN B 1 137 ? 44.062 2.137 6.629 1 26.97 137 ASN B CA 1
ATOM 2312 C C . ASN B 1 137 ? 44.875 1.01 7.254 1 26.97 137 ASN B C 1
ATOM 2314 O O . ASN B 1 137 ? 44.75 0.724 8.445 1 26.97 137 ASN B O 1
ATOM 2318 N N . ARG B 1 138 ? 44.906 -0.079 6.488 1 28.5 138 ARG B N 1
ATOM 2319 C CA . ARG B 1 138 ? 45.906 -1.079 6.91 1 28.5 138 ARG B CA 1
ATOM 2320 C C . ARG B 1 138 ? 47.188 -0.419 7.418 1 28.5 138 ARG B C 1
ATOM 2322 O O . ARG B 1 138 ? 47.875 0.25 6.66 1 28.5 138 ARG B O 1
ATOM 2329 N N . ASN B 1 139 ? 46.969 0.251 8.625 1 27.28 139 ASN B N 1
ATOM 2330 C CA . ASN B 1 139 ? 48.219 0.65 9.242 1 27.28 139 ASN B CA 1
ATOM 2331 C C . ASN B 1 139 ? 49.312 -0.394 9.016 1 27.28 139 ASN B C 1
ATOM 2333 O O . ASN B 1 139 ? 49.125 -1.567 9.344 1 27.28 139 ASN B O 1
ATOM 2337 N N . PRO B 1 140 ? 50.031 -0.209 7.918 1 28.08 140 PRO B N 1
ATOM 2338 C CA . PRO B 1 140 ? 51.188 -1.107 7.727 1 28.08 140 PRO B CA 1
ATOM 2339 C C . PRO B 1 140 ? 51.844 -1.494 9.039 1 28.08 140 PRO B C 1
ATOM 2341 O O . PRO B 1 140 ? 52.312 -0.623 9.773 1 28.08 140 PRO B O 1
ATOM 2344 N N . LEU B 1 141 ? 51.062 -2.293 9.883 1 28.84 141 LEU B N 1
ATOM 2345 C CA . LEU B 1 141 ? 51.844 -2.781 11.023 1 28.84 141 LEU B CA 1
ATOM 2346 C C . LEU B 1 141 ? 53.281 -3.035 10.633 1 28.84 141 LEU B C 1
ATOM 2348 O O . LEU B 1 141 ? 53.562 -3.705 9.625 1 28.84 141 LEU B O 1
ATOM 2352 N N . THR B 1 142 ? 54 -1.952 10.914 1 29.88 142 THR B N 1
ATOM 2353 C CA . THR B 1 142 ? 55.469 -1.988 10.891 1 29.88 142 THR B CA 1
ATOM 2354 C C . THR B 1 142 ? 56 -3.332 11.398 1 29.88 142 THR B C 1
ATOM 2356 O O . THR B 1 142 ? 55.594 -3.779 12.484 1 29.88 142 THR B O 1
ATOM 2359 N N . GLN B 1 143 ? 56 -4.312 10.445 1 28.17 143 GLN B N 1
ATOM 2360 C CA . GLN B 1 143 ? 56.688 -5.555 10.758 1 28.17 143 GLN B CA 1
ATOM 2361 C C . GLN B 1 143 ? 57.906 -5.297 11.633 1 28.17 143 GLN B C 1
ATOM 2363 O O . GLN B 1 143 ? 58.688 -4.379 11.367 1 28.17 143 GLN B O 1
ATOM 2368 N N . PRO B 1 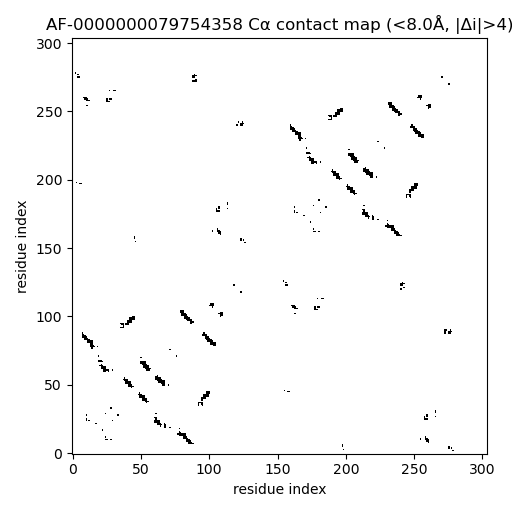144 ? 57.75 -5.555 12.984 1 28.34 144 PRO B N 1
ATOM 2369 C CA . PRO B 1 144 ? 58.938 -5.363 13.82 1 28.34 144 PRO B CA 1
ATOM 2370 C C . PRO B 1 144 ? 60.219 -5.848 13.148 1 28.34 144 PRO B C 1
ATOM 2372 O O . PRO B 1 144 ? 60.219 -6.828 12.398 1 28.34 144 PRO B O 1
ATOM 2375 N N . SER B 1 145 ? 61 -4.855 12.695 1 26.95 145 SER B N 1
ATOM 2376 C CA . SER B 1 145 ? 62.344 -5.117 12.188 1 26.95 145 SER B CA 1
ATOM 2377 C C . SER B 1 145 ? 63.062 -6.168 13.031 1 26.95 145 SER B C 1
ATOM 2379 O O . SER B 1 145 ? 63.094 -6.051 14.258 1 26.95 145 SER B O 1
ATOM 2381 N N . LYS B 1 146 ? 62.875 -7.395 12.633 1 27.06 146 LYS B N 1
ATOM 2382 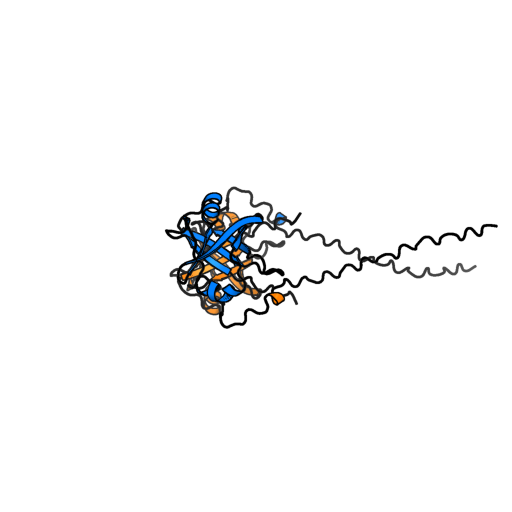C CA . LYS B 1 146 ? 63.719 -8.445 13.203 1 27.06 146 LYS B CA 1
ATOM 2383 C C . LYS B 1 146 ? 65.125 -7.934 13.469 1 27.06 146 LYS B C 1
ATOM 2385 O O . LYS B 1 146 ? 65.75 -7.398 12.57 1 27.06 146 LYS B O 1
ATOM 2390 N N . SER B 1 147 ? 65.312 -7.332 14.695 1 26.98 147 SER B N 1
ATOM 2391 C CA . SER B 1 147 ? 66.688 -7.051 15.141 1 26.98 147 SER B CA 1
ATOM 2392 C C . SER B 1 147 ? 67.688 -8.133 14.68 1 26.98 147 SER B C 1
ATOM 2394 O O . SER B 1 147 ? 67.375 -9.328 14.812 1 26.98 147 SER B O 1
ATOM 2396 N N . ALA B 1 148 ? 68.375 -7.816 13.617 1 25.56 148 ALA B N 1
ATOM 2397 C CA . ALA B 1 148 ? 69.562 -8.555 13.188 1 25.56 148 ALA B CA 1
ATOM 2398 C C . ALA B 1 148 ? 70.438 -8.945 14.383 1 25.56 148 ALA B C 1
ATOM 2400 O O . ALA B 1 148 ? 71.062 -8.086 15.047 1 25.56 148 ALA B O 1
ATOM 2401 N N . VAL B 1 149 ? 69.875 -9.82 15.227 1 26.83 149 VAL B N 1
ATOM 2402 C CA . VAL B 1 149 ? 70.812 -10.352 16.156 1 26.83 149 VAL B CA 1
ATOM 2403 C C . VAL B 1 149 ? 72.125 -10.711 15.398 1 26.83 149 VAL B C 1
ATOM 2405 O O . VAL B 1 149 ? 72.125 -11.586 14.531 1 26.83 149 VAL B O 1
ATOM 2408 N N . GLN B 1 150 ? 72.812 -9.609 14.906 1 23.94 150 GLN B N 1
ATOM 2409 C CA . GLN B 1 150 ? 74.25 -9.867 14.641 1 23.94 150 GLN B CA 1
ATOM 2410 C C . GLN B 1 150 ? 74.812 -10.758 15.719 1 23.94 150 GLN B C 1
ATOM 2412 O O . GLN B 1 150 ? 74.938 -10.359 16.875 1 23.94 150 GLN B O 1
ATOM 2417 N N . GLY B 1 151 ? 74.375 -12.031 15.758 1 23.2 151 GLY B N 1
ATOM 2418 C CA . GLY B 1 151 ? 75.312 -12.977 16.391 1 23.2 151 GLY B CA 1
ATOM 2419 C C . GLY B 1 151 ? 76.75 -12.695 16.109 1 23.2 151 GLY B C 1
ATOM 2420 O O . GLY B 1 151 ? 77.188 -12.719 14.945 1 23.2 151 GLY B O 1
ATOM 2421 N N . ASN B 1 152 ? 77.375 -11.672 16.828 1 23.14 152 ASN B N 1
ATOM 2422 C CA . ASN B 1 152 ? 78.688 -12.141 17.266 1 23.14 152 ASN B CA 1
ATOM 2423 C C . ASN B 1 152 ? 78.562 -13.414 18.109 1 23.14 152 ASN B C 1
ATOM 2425 O O . ASN B 1 152 ? 77.688 -13.523 18.953 1 23.14 152 ASN B O 1
#

pLDDT: mean 75.57, std 28.22, range [20.41, 98.81]

Nearest PDB structures (foldseek):
  4i1k-assembly2_B  TM=8.447E-01  e=4.764E-08  Arabidopsis thaliana
  1yel-assembly1_A  TM=8.220E-01  e=4.764E-08  Arabidopsis thaliana
  7et6-assembly1_D  TM=8.107E-01  e=5.520E-06  Arabidopsis thaliana
  5os9-assembly2_B  TM=7.983E-01  e=5.202E-06  Arabidopsis thaliana
  4ldv-assembly1_A-2  TM=7.324E-01  e=8.608E-04  Arabidopsis thaliana

Organism: Coffea canephora (NCBI:txid49390)

InterPro domains:
  IPR003340 B3 DNA binding domain [PF02362] (11-90)
  IPR003340 B3 DNA binding domain [PS50863] (8-106)
  IPR003340 B3 DNA binding domain [SM01019] (11-101)
  IPR003340 B3 DNA binding domain [cd10017] (9-100)
  IPR015300 DNA-binding pseudobarrel domain superfamily [G3DSA:2.40.330.10] (2-108)
  IPR015300 DNA-binding pseudobarrel domain superfamily [SSF101936] (9-108)
  IPR050655 Plant B3 domain-containing [PTHR31920] (6-119)

Radius of gyration: 26.34 Å; Cα contacts (8 Å, |Δi|>4): 476; chains: 2; bounding box: 97×61×49 Å

Foldseek 3Di:
DPPPPPFFDKDKDAAAPPVLAKAWDDLVVCVVCVVLADQKAWEAEPVGDTWIFGWDDDPSIIIGGVRSNVVCVVLVDDHGKMKMWGWDDDPDSPHTYTYIFIGDNVRHGPPDDPPPPPPPVVVVPPPPVCPVPPVPVPVPPPPPPPPPPPDD/DPPPPPFFDKDKDAAAPPVLAKAWDDLVVCVVCVVLADQKAWEAEPVGDTWIFGWDDDPSIIIGGVRSNVVCVVLVDDHGKMKMWGFDDDPDSPHTYTYIFIGDNVRHGPPDDPPPPPPPVVVVPPPPPCPPPPPPVVVVPPPPPPPPPPPD